Protein AF-A0A2V4E1Y0-F1 (afdb_monomer)

Secondary structure (DSSP, 8-state):
---------PPP--------------PPPGGGSEEE---SSTTSHHHHHHHHHHHHTT-EEEPP-TTS-TTHHHHHHHHHHHHHHHHHHHHHHHHHHTT--EEEETTTTEEEETTTEEEEEEEEEEEETTTTEEEEGGG-GGG---GGGSHHHHHHHHHHHHHT-HHHH-SEEE--GGGHHHHHHHHHHHTT-SEEEEEE-SSEEEEEEEE-HHHHHHHHHH--HHHHHHHHHHHHHHS---HHHHHHHHHHHTT-EEEEE-SSEEEEEETTEEEEEEE-TTS-EEEEE-

Foldseek 3Di:
DDDDDDDDDDDDDDDDDDDDDDDDDPQDPPLQLEDEDDDPCCPDPVNVVVVVVCVVSNRHYDDDPCPPCQQPVVLQLLCLQQVLVQVLLVVLCCVPAPPFDWDADQVVQWIDTNNPQTWRKAWQWKAFPVVQKTFGPVLPPVPPGDCVNHVLLVVLCVVCVVVVPCVSVPRMDHHDPVCQVSSQRSSCRVVVASHWDFADPPRITIIMGIHDPVSVVSSVVCLDPVVLVVSLVVSVVVDPHLSQSSNVSSLVSSVWDFPDDPLQWTWTDDVPDIWIFGADPSSHTPDIDD

Solvent-accessible surface area (backbone atoms only — not comparable to full-atom values): 16806 Å² total; per-residue (Å²): 137,84,90,82,89,85,89,81,91,78,89,84,82,90,80,92,71,87,81,84,92,77,94,72,85,77,76,72,59,78,86,53,42,56,43,82,79,84,61,99,49,66,85,35,69,68,41,46,55,50,54,49,54,40,45,76,62,64,28,44,73,55,79,79,71,71,86,86,44,75,73,58,57,63,55,36,52,42,41,16,54,16,28,47,62,25,50,55,37,48,67,72,35,48,91,73,54,63,94,49,59,71,50,75,40,78,90,82,43,38,35,32,34,75,89,72,52,67,21,46,51,29,41,38,26,41,36,35,68,87,78,36,28,36,34,37,39,69,60,44,78,87,68,79,64,58,64,82,38,24,48,64,24,45,51,42,27,54,52,12,62,75,68,72,35,62,83,45,56,49,48,63,48,81,49,56,80,81,51,48,62,53,57,23,31,33,50,14,30,73,69,66,37,47,32,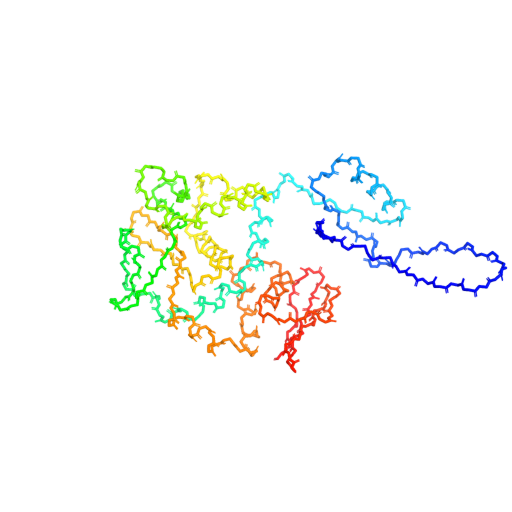53,48,78,49,71,74,83,70,32,30,39,31,24,31,30,40,39,76,67,60,45,49,51,50,60,72,59,70,46,77,69,46,53,73,58,45,53,64,52,50,61,70,76,41,93,52,60,39,54,57,22,52,51,34,29,41,46,76,71,63,31,46,77,79,43,75,78,79,43,41,38,31,32,35,50,89,96,44,54,41,38,41,29,33,44,100,82,32,41,74,76,43,78,49,104

Organism: NCBI:txid1196095

Nearest PDB structures (foldseek):
  5iv8-assembly2_D  TM=7.503E-01  e=5.645E-02  Klebsiella pneumoniae
  4n4r-assembly2_D  TM=7.018E-01  e=5.333E-02  Salmonella enterica subsp. enterica serovar Typhimurium str. LT2
  1mow-assembly2_D  TM=2.347E-01  e=1.288E+00  Desulfurococcus mucosus
  5o6i-assembly1_A  TM=2.590E-01  e=2.548E+00  Desulfurococcus mucosus

Structure (mmCIF, N/CA/C/O backbone):
data_AF-A0A2V4E1Y0-F1
#
_entry.id   AF-A0A2V4E1Y0-F1
#
loop_
_atom_site.group_PDB
_atom_site.id
_atom_site.type_symbol
_atom_site.label_atom_id
_atom_site.label_alt_id
_atom_site.label_comp_id
_atom_site.label_asym_id
_atom_site.label_entity_id
_atom_site.label_seq_id
_atom_site.pdbx_PDB_ins_code
_atom_site.Cartn_x
_atom_site.Cartn_y
_atom_site.Cartn_z
_atom_site.occupancy
_atom_site.B_iso_or_equiv
_atom_site.auth_seq_id
_atom_site.auth_comp_id
_atom_site.auth_asym_id
_atom_site.auth_atom_id
_atom_site.pdbx_PDB_model_num
ATOM 1 N N . MET A 1 1 ? -9.387 36.125 -0.064 1.00 30.84 1 MET A N 1
ATOM 2 C CA . MET A 1 1 ? -8.790 34.834 -0.483 1.00 30.84 1 MET A CA 1
ATOM 3 C C . MET A 1 1 ? -8.312 34.119 0.786 1.00 30.84 1 MET A C 1
ATOM 5 O O . MET A 1 1 ? -7.473 34.687 1.460 1.00 30.84 1 MET A O 1
ATOM 9 N N . LYS A 1 2 ? -9.151 33.240 1.372 1.00 30.12 2 LYS A N 1
ATOM 10 C CA . LYS A 1 2 ? -8.975 31.764 1.551 1.00 30.12 2 LYS A CA 1
ATOM 11 C C . LYS A 1 2 ? -7.672 31.383 2.316 1.00 30.12 2 LYS A C 1
ATOM 13 O O . LYS A 1 2 ? -6.614 31.615 1.760 1.00 30.12 2 LYS A O 1
ATOM 18 N N . LYS A 1 3 ? -7.722 31.001 3.619 1.00 32.53 3 LYS A N 1
ATOM 19 C CA . LYS A 1 3 ? -7.984 29.649 4.239 1.00 32.53 3 LYS A CA 1
ATOM 20 C C . LYS A 1 3 ? -6.685 28.782 4.272 1.00 32.53 3 LYS A C 1
ATOM 22 O O . LYS A 1 3 ? -6.054 28.736 3.234 1.00 32.53 3 LYS A O 1
ATOM 27 N N . TYR A 1 4 ? -6.210 28.068 5.315 1.00 31.97 4 TYR A N 1
ATOM 28 C CA . TYR A 1 4 ? -6.776 27.503 6.562 1.00 31.97 4 TYR A CA 1
ATOM 29 C C . TYR A 1 4 ? -5.678 26.933 7.521 1.00 31.97 4 TYR A C 1
ATOM 31 O O . TYR A 1 4 ? -4.676 26.425 7.036 1.00 31.97 4 TYR A O 1
ATOM 39 N N . LEU A 1 5 ? -5.963 26.970 8.841 1.00 25.27 5 LEU A N 1
ATOM 40 C CA . LEU A 1 5 ? -5.847 25.934 9.909 1.00 25.27 5 LEU A CA 1
ATOM 41 C C . LEU A 1 5 ? -4.580 25.052 10.083 1.00 25.27 5 LEU A C 1
ATOM 43 O O . LEU A 1 5 ? -4.336 24.218 9.226 1.00 25.27 5 LEU A O 1
ATOM 47 N N . VAL A 1 6 ? -3.969 25.067 11.289 1.00 24.88 6 VAL A N 1
ATOM 48 C CA . VAL A 1 6 ? -3.767 23.885 12.178 1.00 24.88 6 VAL A CA 1
ATOM 49 C C . VAL A 1 6 ? -3.797 24.343 13.655 1.00 24.88 6 VAL A C 1
ATOM 51 O O . VAL A 1 6 ? -3.367 25.441 13.991 1.00 24.88 6 VAL A O 1
ATOM 54 N N . LEU A 1 7 ? -4.421 23.504 14.482 1.00 23.80 7 LEU A N 1
ATOM 55 C CA . LEU A 1 7 ? -5.055 23.686 15.793 1.00 23.80 7 LEU A CA 1
ATOM 56 C C . LEU A 1 7 ? -4.115 24.035 16.975 1.00 23.80 7 LEU A C 1
ATOM 58 O O . LEU A 1 7 ? -3.166 23.309 17.250 1.00 23.80 7 LEU A O 1
ATOM 62 N N . LEU A 1 8 ? -4.485 25.065 17.747 1.00 26.77 8 LEU A N 1
ATOM 63 C CA . LEU A 1 8 ? -4.147 25.250 19.167 1.00 26.77 8 LEU A CA 1
ATOM 64 C C . LEU A 1 8 ? -5.329 24.727 19.999 1.00 26.77 8 LEU A C 1
ATOM 66 O O . LEU A 1 8 ? -6.456 25.170 19.774 1.00 26.77 8 LEU A O 1
ATOM 70 N N . MET A 1 9 ? -5.100 23.852 20.980 1.00 23.84 9 MET A N 1
ATOM 71 C CA . MET A 1 9 ? -6.047 23.675 22.088 1.00 23.84 9 MET A CA 1
ATOM 72 C C . MET A 1 9 ? -5.587 24.537 23.266 1.00 23.84 9 MET A C 1
ATOM 74 O O . MET A 1 9 ? -4.661 24.174 23.984 1.00 23.84 9 MET A O 1
ATOM 78 N N . LEU A 1 10 ? -6.237 25.688 23.447 1.00 25.66 10 LEU A N 1
ATOM 79 C CA . LEU A 1 10 ? -6.211 26.478 24.679 1.00 25.66 10 LEU A CA 1
ATOM 80 C C . LEU A 1 10 ? -7.530 26.225 25.417 1.00 25.66 10 LEU A C 1
ATOM 82 O O . LEU A 1 10 ? -8.604 26.498 24.882 1.00 25.66 10 LEU A O 1
ATOM 86 N N . LEU A 1 11 ? -7.446 25.691 26.636 1.00 25.06 11 LEU A N 1
ATOM 87 C CA . LEU A 1 11 ? -8.578 25.534 27.546 1.00 25.06 11 LEU A CA 1
ATOM 88 C C . LEU A 1 11 ? -8.907 26.908 28.161 1.00 25.06 11 LEU A C 1
ATOM 90 O O . LEU A 1 11 ? -8.084 27.483 28.870 1.00 25.06 11 LEU A O 1
ATOM 94 N N . THR A 1 12 ? -10.096 27.452 27.902 1.00 26.14 12 THR A N 1
ATOM 95 C CA . THR A 1 12 ? -10.590 28.676 28.554 1.00 26.14 12 THR A CA 1
ATOM 96 C C . THR A 1 12 ? -11.444 28.318 29.769 1.00 26.14 12 THR A C 1
ATOM 98 O O . THR A 1 12 ? -12.505 27.718 29.602 1.00 26.14 12 THR A O 1
ATOM 101 N N . ILE A 1 13 ? -11.040 28.738 30.972 1.00 28.58 13 ILE A N 1
ATOM 102 C CA . ILE A 1 13 ? -11.928 28.814 32.142 1.00 28.58 13 ILE A CA 1
ATOM 103 C C . ILE A 1 13 ? -12.232 30.292 32.394 1.00 28.58 13 ILE A C 1
ATOM 105 O O . ILE A 1 13 ? -11.347 31.102 32.654 1.00 28.58 13 ILE A O 1
ATOM 109 N N . SER A 1 14 ? -13.506 30.641 32.255 1.00 29.38 14 SER A N 1
ATOM 110 C CA . SER A 1 14 ? -14.079 31.960 32.509 1.00 29.38 14 SER A CA 1
ATOM 111 C C . SER A 1 14 ? -14.169 32.254 34.007 1.00 29.38 14 SER A C 1
ATOM 113 O O . SER A 1 14 ? -14.785 31.480 34.737 1.00 29.38 14 SER A O 1
ATOM 115 N N . LEU A 1 15 ? -13.664 33.409 34.448 1.00 26.20 15 LEU A N 1
ATOM 116 C CA . LEU A 1 15 ? -13.992 33.988 35.753 1.00 26.20 15 LEU A CA 1
ATOM 117 C C . LEU A 1 15 ? -14.483 35.427 35.574 1.00 26.20 15 LEU A C 1
ATOM 119 O O . LEU A 1 15 ? -13.715 36.369 35.395 1.00 26.20 15 LEU A O 1
ATOM 123 N N . THR A 1 16 ? -15.803 35.585 35.628 1.00 34.03 16 THR A N 1
ATOM 124 C CA . THR A 1 16 ? -16.458 36.840 35.989 1.00 34.03 16 THR A CA 1
ATOM 125 C C . THR A 1 16 ? -16.438 36.966 37.507 1.00 34.03 16 THR A C 1
ATOM 127 O O . THR A 1 16 ? -17.193 36.262 38.165 1.00 34.03 16 THR A O 1
ATOM 130 N N . SER A 1 17 ? -15.614 37.855 38.055 1.00 25.53 17 SER A N 1
ATOM 131 C CA . SER A 1 17 ? -15.958 38.730 39.188 1.00 25.53 17 SER A CA 1
ATOM 132 C C . SER A 1 17 ? -14.705 39.369 39.769 1.00 25.53 17 SER A C 1
ATOM 134 O O . SER A 1 17 ? -13.660 38.742 39.900 1.00 25.53 17 SER A O 1
ATOM 136 N N . TYR A 1 18 ? -14.867 40.631 40.144 1.00 33.72 18 TYR A N 1
ATOM 137 C CA . TYR A 1 18 ? -13.994 41.421 40.997 1.00 33.72 18 TYR A CA 1
ATOM 138 C C . TYR A 1 18 ? -13.312 40.634 42.132 1.00 33.72 18 TYR A C 1
ATOM 140 O O . TYR A 1 18 ? -13.983 39.968 42.913 1.00 33.72 18 TYR A O 1
ATOM 148 N N . GLY A 1 19 ? -12.014 40.895 42.309 1.00 34.94 19 GLY A N 1
ATOM 149 C CA . GLY A 1 19 ? -11.334 40.816 43.601 1.00 34.94 19 GLY A CA 1
ATOM 150 C C . GLY A 1 19 ? -10.699 39.471 43.965 1.00 34.94 19 GLY A C 1
ATOM 151 O O . GLY A 1 19 ? -11.291 38.414 43.804 1.00 34.94 19 GLY A O 1
ATOM 152 N N . SER A 1 20 ? -9.522 39.584 44.587 1.00 32.06 20 SER A N 1
ATOM 153 C CA . SER A 1 20 ? -8.709 38.574 45.290 1.00 32.06 20 SER A CA 1
ATOM 154 C C . SER A 1 20 ? -7.739 37.698 44.473 1.00 32.06 20 SER A C 1
ATOM 156 O O . SER A 1 20 ? -8.039 37.187 43.401 1.00 32.06 20 SER A O 1
ATOM 158 N N . GLN A 1 21 ? -6.516 37.621 45.013 1.00 40.03 21 GLN A N 1
ATOM 159 C CA . GLN A 1 21 ? -5.319 36.941 44.514 1.00 40.03 21 GLN A CA 1
ATOM 160 C C . GLN A 1 21 ? -5.530 35.437 44.312 1.00 40.03 21 GLN A C 1
ATOM 162 O O . GLN A 1 21 ? -6.006 34.772 45.226 1.00 40.03 21 GLN A O 1
ATOM 167 N N . LEU A 1 22 ? -5.037 34.893 43.196 1.00 28.59 22 LEU A N 1
ATOM 168 C CA . LEU A 1 22 ? -4.749 33.464 43.039 1.00 28.59 22 LEU A CA 1
ATOM 169 C C . LEU A 1 22 ? -3.486 33.296 42.176 1.00 28.59 22 LEU A C 1
ATOM 171 O O . LEU A 1 22 ? -3.541 33.430 40.957 1.00 28.59 22 LEU A O 1
ATOM 175 N N . GLN A 1 23 ? -2.344 33.012 42.807 1.00 35.34 23 GLN A N 1
ATOM 176 C CA . GLN A 1 23 ? -1.241 32.303 42.153 1.00 35.34 23 GLN A CA 1
ATOM 177 C C . GLN A 1 23 ? -1.560 30.817 42.307 1.00 35.34 23 GLN A C 1
ATOM 179 O O . GLN A 1 23 ? -1.462 30.276 43.404 1.00 35.34 23 GLN A O 1
ATOM 184 N N . ASN A 1 24 ? -2.013 30.187 41.229 1.00 35.62 24 ASN A N 1
ATOM 185 C CA . ASN A 1 24 ? -2.129 28.739 41.149 1.00 35.62 24 ASN A CA 1
ATOM 186 C C . ASN A 1 24 ? -1.379 28.335 39.879 1.00 35.62 24 ASN A C 1
ATOM 188 O O . ASN A 1 24 ? -1.921 28.427 38.776 1.00 35.62 24 ASN A O 1
ATOM 192 N N . GLU A 1 25 ? -0.094 28.010 40.020 1.00 39.81 25 GLU A N 1
ATOM 193 C CA . GLU A 1 25 ? 0.661 27.390 38.934 1.00 39.81 25 GLU A CA 1
ATOM 194 C C . GLU A 1 25 ? 0.016 26.029 38.677 1.00 39.81 25 GLU A C 1
ATOM 196 O O . GLU A 1 25 ? -0.094 25.189 39.566 1.00 39.81 25 GLU A O 1
ATOM 201 N N . THR A 1 26 ? -0.547 25.864 37.485 1.00 50.59 26 THR A N 1
ATOM 202 C CA . THR A 1 26 ? -1.234 24.630 37.115 1.00 50.59 26 THR A CA 1
ATOM 203 C C . THR A 1 26 ? -0.152 23.597 36.822 1.00 50.59 26 THR A C 1
ATOM 205 O O . THR A 1 26 ? 0.574 23.751 35.844 1.00 50.59 26 THR A O 1
ATOM 208 N N . GLU A 1 27 ? 0.002 22.586 37.681 1.00 54.34 27 GLU A N 1
ATOM 209 C CA . GLU A 1 27 ? 0.955 21.498 37.440 1.00 54.34 27 GLU A CA 1
ATOM 210 C C . GLU A 1 27 ? 0.659 20.819 36.094 1.00 54.34 27 GLU A C 1
ATOM 212 O O . GLU A 1 27 ? -0.501 20.570 35.744 1.00 54.34 27 GLU A O 1
ATOM 217 N N . VAL A 1 28 ? 1.715 20.517 35.333 1.00 51.25 28 VAL A N 1
ATOM 218 C CA . VAL A 1 28 ? 1.604 19.746 34.092 1.00 51.25 28 VAL A CA 1
ATOM 219 C C . VAL A 1 28 ? 0.986 18.382 34.428 1.00 51.25 28 VAL A C 1
ATOM 221 O O . VAL A 1 28 ? 1.515 17.672 35.285 1.00 51.25 28 VAL A O 1
ATOM 224 N N . PRO A 1 29 ? -0.133 17.982 33.791 1.00 52.19 29 PRO A N 1
ATOM 225 C CA . PRO A 1 29 ? -0.748 16.688 34.061 1.00 52.19 29 PRO A CA 1
ATOM 226 C C . PRO A 1 29 ? 0.258 15.557 33.830 1.00 52.19 29 PRO A C 1
ATOM 228 O O . PRO A 1 29 ? 0.934 15.550 32.805 1.00 52.19 29 PRO A O 1
ATOM 231 N N . ALA A 1 30 ? 0.319 14.573 34.734 1.00 49.25 30 ALA A N 1
ATOM 232 C CA . ALA A 1 30 ? 1.354 13.528 34.744 1.00 49.25 30 ALA A CA 1
ATOM 233 C C . ALA A 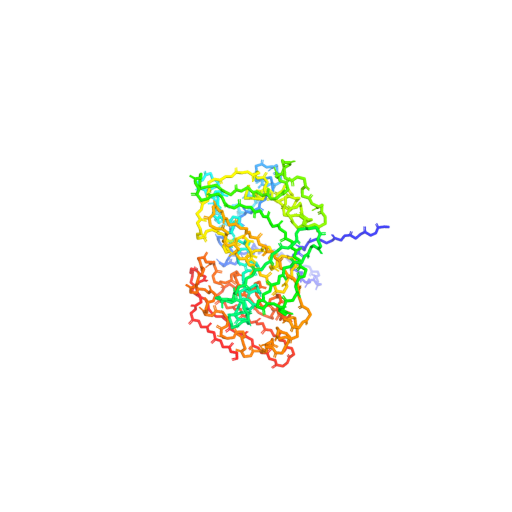1 30 ? 1.537 12.777 33.405 1.00 49.25 30 ALA A C 1
ATOM 235 O O . ALA A 1 30 ? 2.633 12.318 33.089 1.00 49.25 30 ALA A O 1
ATOM 236 N N . GLN A 1 31 ? 0.482 12.692 32.590 1.00 43.84 31 GLN A N 1
ATOM 237 C CA . GLN A 1 31 ? 0.502 12.127 31.234 1.00 43.84 31 GLN A CA 1
ATOM 238 C C . GLN A 1 31 ? 1.366 12.910 30.222 1.00 43.84 31 GLN A C 1
ATOM 240 O O . GLN A 1 31 ? 1.668 12.392 29.153 1.00 43.84 31 GLN A O 1
ATOM 245 N N . PHE A 1 32 ? 1.772 14.140 30.547 1.00 49.44 32 PHE A N 1
ATOM 246 C CA . PHE A 1 32 ? 2.611 15.011 29.722 1.00 49.44 32 PHE A CA 1
ATOM 247 C C . PHE A 1 32 ? 4.022 15.205 30.293 1.00 49.44 32 PHE A C 1
ATOM 249 O O . PHE A 1 32 ? 4.790 15.996 29.757 1.00 49.44 32 PHE A O 1
ATOM 256 N N . ASN A 1 33 ? 4.412 14.446 31.325 1.00 61.03 33 ASN A N 1
ATOM 257 C CA . ASN A 1 33 ? 5.773 14.488 31.878 1.00 61.03 33 ASN A CA 1
ATOM 258 C C . ASN A 1 33 ? 6.837 14.002 30.884 1.00 61.03 33 ASN A C 1
ATOM 260 O O . ASN A 1 33 ? 8.029 14.202 31.102 1.00 61.03 33 ASN A O 1
ATOM 264 N N . THR A 1 34 ? 6.440 13.331 29.802 1.00 50.19 34 THR A N 1
ATOM 265 C CA . THR A 1 34 ? 7.327 12.935 28.708 1.00 50.19 34 THR A CA 1
ATOM 266 C C . THR A 1 34 ? 6.636 13.198 27.379 1.00 50.19 34 THR A C 1
ATOM 268 O O . THR A 1 34 ? 5.538 12.701 27.144 1.00 50.19 34 THR A O 1
ATOM 271 N N . LEU A 1 35 ? 7.270 13.984 26.510 1.00 57.69 35 LEU A N 1
ATOM 272 C CA . LEU A 1 35 ? 6.717 14.367 25.211 1.00 57.69 35 LEU A CA 1
ATOM 273 C C . LEU A 1 35 ? 7.738 14.149 24.091 1.00 57.69 35 LEU A C 1
ATOM 275 O O . LEU A 1 35 ? 8.940 14.377 24.255 1.00 57.69 35 LEU A O 1
ATOM 279 N N . PHE A 1 36 ? 7.229 13.739 22.929 1.00 57.44 36 PHE A N 1
ATOM 280 C CA . PHE A 1 36 ? 7.984 13.709 21.682 1.00 57.44 36 PHE A CA 1
ATOM 281 C C . PHE A 1 36 ? 7.858 15.064 20.994 1.00 57.44 36 PHE A C 1
ATOM 283 O O . PHE A 1 36 ? 6.753 15.539 20.733 1.00 57.44 36 PHE A O 1
ATOM 290 N N . TYR A 1 37 ? 8.993 15.686 20.687 1.00 59.28 37 TYR A N 1
ATOM 291 C CA . TYR A 1 37 ? 9.033 16.943 19.951 1.00 59.28 37 TYR A CA 1
ATOM 292 C C . TYR A 1 37 ? 9.500 16.691 18.516 1.00 59.28 37 TYR A C 1
ATOM 294 O O . TYR A 1 37 ? 10.634 16.264 18.299 1.00 59.28 37 TYR A O 1
ATOM 302 N N . VAL A 1 38 ? 8.641 16.983 17.537 1.00 48.78 38 VAL A N 1
ATOM 303 C CA . VAL A 1 38 ? 8.936 16.833 16.105 1.00 48.78 38 VAL A CA 1
ATOM 304 C C . VAL A 1 38 ? 8.797 18.191 15.426 1.00 48.78 38 VAL A C 1
ATOM 306 O O . VAL A 1 38 ? 7.802 18.887 15.607 1.00 48.78 38 VAL A O 1
ATOM 309 N N . SER A 1 39 ? 9.801 18.572 14.640 1.00 54.97 39 SER A N 1
ATOM 310 C CA . SER A 1 39 ? 9.812 19.817 13.872 1.00 54.97 39 SER A CA 1
ATOM 311 C C . SER A 1 39 ? 10.556 19.610 12.558 1.00 54.97 39 SER A C 1
ATOM 313 O O . SER A 1 39 ? 11.525 18.855 12.518 1.00 54.97 39 SER A O 1
ATOM 315 N N . SER A 1 40 ? 10.124 20.300 11.499 1.00 46.25 40 SER A N 1
ATOM 316 C CA . SER A 1 40 ? 10.836 20.351 10.215 1.00 46.25 40 SER A CA 1
ATOM 317 C C . SER A 1 40 ? 12.175 21.092 10.313 1.00 46.25 40 SER A C 1
ATOM 319 O O . SER A 1 40 ? 13.054 20.874 9.488 1.00 46.25 40 SER A O 1
ATOM 321 N N . GLU A 1 41 ? 12.344 21.939 11.335 1.00 54.28 41 GLU A N 1
ATOM 322 C CA . GLU A 1 41 ? 13.599 22.615 11.680 1.00 54.28 41 GLU A CA 1
ATOM 323 C C . GLU A 1 41 ? 13.916 22.377 13.167 1.00 54.28 41 GLU A C 1
ATOM 325 O O . GLU A 1 41 ? 13.684 23.256 14.006 1.00 54.28 41 GLU A O 1
ATOM 330 N N . PRO A 1 42 ? 14.410 21.189 13.551 1.00 55.75 42 PRO A N 1
ATOM 331 C CA . PRO A 1 42 ? 14.581 20.809 14.957 1.00 55.75 42 PRO A CA 1
ATOM 332 C C . PRO A 1 42 ? 15.567 21.704 15.725 1.00 55.75 42 PRO A C 1
ATOM 334 O O . PRO A 1 42 ? 15.427 21.838 16.944 1.00 55.75 42 PRO A O 1
ATOM 337 N N . ASP A 1 43 ? 16.487 22.363 15.017 1.00 64.56 43 ASP A N 1
ATOM 338 C CA . ASP A 1 43 ? 17.480 23.298 15.566 1.00 64.56 43 ASP A CA 1
ATOM 339 C C . ASP A 1 43 ? 17.161 24.773 15.261 1.00 64.56 43 ASP A C 1
ATOM 341 O O . ASP A 1 43 ? 17.924 25.680 15.621 1.00 64.56 43 ASP A O 1
ATOM 345 N N . GLY A 1 44 ? 16.019 25.037 14.616 1.00 61.88 44 GLY A N 1
ATOM 346 C CA . GLY A 1 44 ? 15.509 26.382 14.370 1.00 61.88 44 GLY A CA 1
ATOM 347 C C . GLY A 1 44 ? 15.229 27.130 15.677 1.00 61.88 44 GLY A C 1
ATOM 348 O O . GLY A 1 44 ? 15.010 26.523 16.727 1.00 61.88 44 GLY A O 1
ATOM 349 N N . ARG A 1 45 ? 15.231 28.468 15.624 1.00 64.12 45 ARG A N 1
ATOM 350 C CA . ARG A 1 45 ? 15.017 29.323 16.809 1.00 64.12 45 ARG A CA 1
ATOM 351 C C . ARG A 1 45 ? 13.709 28.980 17.527 1.00 64.12 45 ARG A C 1
ATOM 353 O O . ARG A 1 45 ? 13.729 28.729 18.721 1.00 64.12 45 ARG A O 1
ATOM 360 N N . LEU A 1 46 ? 12.617 28.852 16.774 1.00 59.25 46 LEU A N 1
ATOM 361 C CA . LEU A 1 46 ? 11.312 28.480 17.319 1.00 59.25 46 LEU A CA 1
ATOM 362 C C . LEU A 1 46 ? 11.341 27.104 18.003 1.00 59.25 46 LEU A C 1
ATOM 364 O O . LEU A 1 46 ? 10.767 26.934 19.072 1.00 59.25 46 LEU A O 1
ATOM 368 N N . SER A 1 47 ? 12.047 26.132 17.420 1.00 65.19 47 SER A N 1
ATOM 369 C CA . SER A 1 47 ? 12.181 24.807 18.026 1.00 65.19 47 SER A CA 1
ATOM 370 C C . SER A 1 47 ? 12.993 24.813 19.309 1.00 65.19 47 SER A C 1
ATOM 372 O O . SER A 1 47 ? 12.679 24.055 20.221 1.00 65.19 47 SER A O 1
ATOM 374 N N . ARG A 1 48 ? 14.019 25.661 19.399 1.00 70.69 48 ARG A N 1
ATOM 375 C CA . ARG A 1 48 ? 14.774 25.859 20.638 1.00 70.69 48 ARG A CA 1
ATOM 376 C C . ARG A 1 48 ? 13.904 26.491 21.716 1.00 70.69 48 ARG A C 1
ATOM 378 O O . ARG A 1 48 ? 13.803 25.907 22.789 1.00 70.69 48 ARG A O 1
ATOM 385 N N . ASP A 1 49 ? 13.207 27.574 21.383 1.00 73.25 49 ASP A N 1
ATOM 386 C CA . ASP A 1 49 ? 12.340 28.298 22.318 1.00 73.25 49 ASP A CA 1
ATOM 387 C C . ASP A 1 49 ? 11.220 27.382 22.866 1.00 73.25 49 ASP A C 1
ATOM 389 O O . ASP A 1 49 ? 10.926 27.384 24.060 1.00 73.25 49 ASP A O 1
ATOM 393 N N . ILE A 1 50 ? 10.633 26.523 22.018 1.00 70.62 50 ILE A N 1
ATOM 394 C CA . ILE A 1 50 ? 9.617 25.548 22.449 1.00 70.62 50 ILE A CA 1
ATOM 395 C C . ILE A 1 50 ? 10.231 24.444 23.322 1.00 70.62 50 ILE A C 1
ATOM 397 O O . ILE A 1 50 ? 9.659 24.103 24.355 1.00 70.62 50 ILE A O 1
ATOM 401 N N . LYS A 1 51 ? 11.386 23.878 22.941 1.00 74.38 51 LYS A N 1
ATOM 402 C CA . LYS A 1 51 ? 12.063 22.840 23.741 1.00 74.38 51 LYS A CA 1
ATOM 403 C C . LYS A 1 51 ? 12.448 23.361 25.130 1.00 74.38 51 LYS A C 1
ATOM 405 O O . LYS A 1 51 ? 12.327 22.625 26.104 1.00 74.38 51 LYS A O 1
ATOM 410 N N . GLU A 1 52 ? 12.915 24.602 25.209 1.00 76.88 52 GLU A N 1
ATOM 411 C CA . GLU A 1 52 ? 13.282 25.275 26.457 1.00 76.88 52 GLU A CA 1
ATOM 412 C C . GLU A 1 52 ? 12.047 25.494 27.335 1.00 76.88 52 GLU A C 1
ATOM 414 O O . GLU A 1 52 ? 12.006 24.993 28.455 1.00 76.88 52 GLU A O 1
ATOM 419 N N . SER A 1 53 ? 10.972 26.054 26.771 1.00 78.88 53 SER A N 1
ATOM 420 C CA . SER A 1 53 ? 9.706 26.236 27.490 1.00 78.88 53 SER A CA 1
ATOM 421 C C . SER A 1 53 ? 9.119 24.925 28.034 1.00 78.88 53 SER A C 1
ATOM 423 O O . SER A 1 53 ? 8.573 24.902 29.133 1.00 78.88 53 SER A O 1
ATOM 425 N N . GLN A 1 54 ? 9.229 23.812 27.304 1.00 74.62 54 GLN A N 1
ATOM 426 C CA . GLN A 1 54 ? 8.748 22.511 27.785 1.00 74.62 54 GLN A CA 1
ATOM 427 C C . GLN A 1 54 ? 9.614 21.964 28.931 1.00 74.62 54 GLN A C 1
ATOM 429 O O . GLN A 1 54 ? 9.082 21.457 29.917 1.00 74.62 54 GLN A O 1
ATOM 434 N N . ARG A 1 55 ? 10.943 22.115 28.845 1.00 76.06 55 ARG A N 1
ATOM 435 C CA . ARG A 1 55 ? 11.865 21.711 29.921 1.00 76.06 55 ARG A CA 1
ATOM 436 C C . ARG A 1 55 ? 11.650 22.522 31.194 1.00 76.06 55 ARG A C 1
ATOM 438 O O . ARG A 1 55 ? 11.650 21.936 32.273 1.00 76.06 55 ARG A O 1
ATOM 445 N N . ASP A 1 56 ? 11.415 23.825 31.062 1.00 80.00 56 ASP A N 1
ATOM 446 C CA . ASP A 1 56 ? 11.115 24.716 32.189 1.00 80.00 56 ASP A CA 1
ATOM 447 C C . ASP A 1 56 ? 9.817 24.315 32.904 1.00 80.00 56 ASP A C 1
ATOM 449 O O . ASP A 1 56 ? 9.698 24.470 34.115 1.00 80.00 56 ASP A O 1
ATOM 453 N N . ASN A 1 57 ? 8.876 23.711 32.171 1.00 75.75 57 ASN A N 1
ATOM 454 C CA . ASN A 1 57 ? 7.640 23.144 32.711 1.00 75.75 57 ASN A CA 1
ATOM 455 C C . ASN A 1 57 ? 7.789 21.686 33.204 1.00 75.75 57 ASN A C 1
ATOM 457 O O . ASN A 1 57 ? 6.792 21.008 33.436 1.00 75.75 57 ASN A O 1
ATOM 461 N N . GLY A 1 58 ? 9.015 21.173 33.357 1.00 69.56 58 GLY A N 1
ATOM 462 C CA . GLY A 1 58 ? 9.273 19.832 33.899 1.00 69.56 58 GLY A CA 1
ATOM 463 C C . GLY A 1 58 ? 9.001 18.675 32.930 1.00 69.56 58 GLY A C 1
ATOM 464 O O . GLY A 1 58 ? 8.996 17.516 33.347 1.00 69.56 58 GLY A O 1
ATOM 465 N N . VAL A 1 59 ? 8.802 18.956 31.639 1.00 66.94 59 VAL A N 1
ATOM 466 C CA . VAL A 1 59 ? 8.587 17.932 30.610 1.00 66.94 59 VAL A CA 1
ATOM 467 C C . VAL A 1 59 ? 9.920 17.329 30.166 1.00 66.94 59 VAL A C 1
ATOM 469 O O . VAL A 1 59 ? 10.829 18.022 29.700 1.00 66.94 59 VAL A O 1
ATOM 472 N N . ILE A 1 60 ? 10.018 16.001 30.222 1.00 70.00 60 ILE A N 1
ATOM 473 C CA . ILE A 1 60 ? 11.132 15.240 29.658 1.00 70.00 60 ILE A CA 1
ATOM 474 C C . ILE A 1 60 ? 10.940 15.138 28.143 1.00 70.00 60 ILE A C 1
ATOM 476 O O . ILE A 1 60 ? 10.057 14.440 27.644 1.00 70.00 60 ILE A O 1
ATOM 480 N N . LEU A 1 61 ? 11.798 15.822 27.391 1.00 62.75 61 LEU A N 1
ATOM 481 C CA . LEU A 1 61 ? 11.843 15.699 25.937 1.00 62.75 61 LEU A CA 1
ATOM 482 C C . LEU A 1 61 ? 12.745 14.529 25.551 1.00 62.75 61 LEU A C 1
ATOM 484 O O . LEU A 1 61 ? 13.947 14.553 25.826 1.00 62.75 61 LEU A O 1
ATOM 488 N N . THR A 1 62 ? 12.177 13.519 24.895 1.00 50.00 62 THR A N 1
ATOM 489 C CA . THR A 1 62 ? 12.956 12.409 24.333 1.00 50.00 62 THR A CA 1
ATOM 490 C C . THR A 1 62 ? 13.296 12.708 22.874 1.00 50.00 62 THR A C 1
ATOM 492 O O . THR A 1 62 ? 12.434 13.078 22.077 1.00 50.00 62 THR A O 1
ATOM 495 N N . ASN A 1 63 ? 14.579 12.590 22.524 1.00 43.59 63 ASN A N 1
ATOM 496 C CA . ASN A 1 63 ? 15.024 12.682 21.138 1.00 43.59 63 ASN A CA 1
ATOM 497 C C . ASN A 1 63 ? 14.869 11.305 20.489 1.00 43.59 63 ASN A C 1
ATOM 499 O O . ASN A 1 63 ? 15.392 10.316 21.005 1.00 43.59 63 ASN A O 1
ATOM 503 N N . LEU A 1 64 ? 14.237 11.241 19.321 1.00 38.31 64 LEU A N 1
ATOM 504 C CA . LEU A 1 64 ? 14.533 10.157 18.392 1.00 38.31 64 LEU A CA 1
ATOM 505 C C . LEU A 1 64 ? 15.960 10.409 17.893 1.00 38.31 64 LEU A C 1
ATOM 507 O O . LEU A 1 64 ? 16.222 11.452 17.299 1.00 38.31 64 LEU A O 1
ATOM 511 N N . ASN A 1 65 ? 16.897 9.501 18.172 1.00 33.59 65 ASN A N 1
ATOM 512 C CA . ASN A 1 65 ? 18.232 9.542 17.573 1.00 33.59 65 ASN A CA 1
ATOM 513 C C . ASN A 1 65 ? 18.085 9.390 16.051 1.00 33.59 65 ASN A C 1
ATOM 515 O O . ASN A 1 65 ? 18.006 8.284 15.523 1.00 33.59 65 ASN A O 1
ATOM 519 N N . THR A 1 66 ? 18.024 10.509 15.337 1.00 38.53 66 THR A N 1
ATOM 520 C CA . THR A 1 66 ? 17.707 10.577 13.905 1.00 38.53 66 THR A CA 1
ATOM 521 C C . THR A 1 66 ? 18.862 10.205 12.979 1.00 38.53 66 THR A C 1
ATOM 523 O O . THR A 1 66 ? 18.678 10.261 11.770 1.00 38.53 66 THR A O 1
ATOM 526 N N . GLU A 1 67 ? 20.026 9.795 13.486 1.00 33.00 67 GLU A N 1
ATOM 527 C CA . GLU A 1 67 ? 21.199 9.499 12.642 1.00 33.00 67 GLU A CA 1
ATOM 528 C C . GLU A 1 67 ? 21.452 7.999 12.415 1.00 33.00 67 GLU A C 1
ATOM 530 O O . GLU A 1 67 ? 22.184 7.634 11.503 1.00 33.00 67 GLU A O 1
ATOM 535 N N . GLN A 1 68 ? 20.774 7.110 13.153 1.00 30.95 68 GLN A N 1
ATOM 536 C CA . GLN A 1 68 ? 20.890 5.649 12.982 1.00 30.95 68 GLN A CA 1
ATOM 537 C C . GLN A 1 68 ? 19.584 4.987 12.481 1.00 30.95 68 GLN A C 1
ATOM 539 O O . GLN A 1 68 ? 19.532 3.777 12.288 1.00 30.95 68 GLN A O 1
ATOM 544 N N . TYR A 1 69 ? 18.530 5.783 12.245 1.00 36.84 69 TYR A N 1
ATOM 545 C CA . TYR A 1 69 ? 17.136 5.324 12.083 1.00 36.84 69 TYR A CA 1
ATOM 546 C C . TYR A 1 69 ? 16.425 5.804 10.797 1.00 36.84 69 TYR A C 1
ATOM 548 O O . TYR A 1 69 ? 15.236 5.543 10.610 1.00 36.84 69 TYR A O 1
ATOM 556 N N . GLN A 1 70 ? 17.126 6.484 9.883 1.00 34.91 70 GLN A N 1
ATOM 557 C CA . GLN A 1 70 ? 16.522 7.188 8.732 1.00 34.91 70 GLN A CA 1
ATOM 558 C C . GLN A 1 70 ? 15.860 6.278 7.679 1.00 34.91 70 GLN A C 1
ATOM 560 O O . GLN A 1 70 ? 15.012 6.747 6.929 1.00 34.91 70 GLN A O 1
ATOM 565 N N . GLY A 1 71 ? 16.197 4.985 7.621 1.00 37.41 71 GLY A N 1
ATOM 566 C CA . GLY A 1 71 ? 15.635 4.066 6.620 1.00 37.41 71 GLY A CA 1
ATOM 567 C C . GLY A 1 71 ? 14.333 3.370 7.035 1.00 37.41 71 GLY A C 1
ATOM 568 O O . GLY A 1 71 ? 13.474 3.133 6.191 1.00 37.41 71 GLY A O 1
ATOM 569 N N . LYS A 1 72 ? 14.166 3.053 8.329 1.00 43.62 72 LYS A N 1
ATOM 570 C CA . LYS A 1 72 ? 13.079 2.176 8.806 1.00 43.62 72 LYS A CA 1
ATOM 571 C C . LYS A 1 72 ? 11.805 2.950 9.168 1.00 43.62 72 LYS A C 1
ATOM 573 O O . LYS A 1 72 ? 10.711 2.501 8.852 1.00 43.62 72 LYS A O 1
ATOM 578 N N . HIS A 1 73 ? 11.936 4.143 9.752 1.00 61.91 73 HIS A N 1
ATOM 579 C CA . HIS A 1 73 ? 10.790 4.917 10.249 1.00 61.91 73 HIS A CA 1
ATOM 580 C C . HIS A 1 73 ? 9.897 5.526 9.143 1.00 61.91 73 HIS A C 1
ATOM 582 O O . HIS A 1 73 ? 8.677 5.506 9.308 1.00 61.91 73 HIS A O 1
ATOM 588 N N . PRO A 1 74 ? 10.423 6.045 8.011 1.00 75.62 74 PRO A N 1
ATOM 589 C CA . PRO A 1 74 ? 9.562 6.551 6.938 1.00 75.62 74 PRO A CA 1
ATOM 590 C C . PRO A 1 74 ? 8.819 5.427 6.212 1.00 75.62 74 PRO A C 1
ATOM 592 O O . PRO A 1 74 ? 7.639 5.566 5.913 1.00 75.62 74 PRO A O 1
ATOM 595 N N . LEU A 1 75 ? 9.492 4.298 5.963 1.00 83.31 75 LEU A N 1
ATOM 596 C CA . LEU A 1 75 ? 8.883 3.139 5.313 1.00 83.31 75 LEU A CA 1
ATOM 597 C C . LEU A 1 75 ? 7.802 2.506 6.196 1.00 83.31 75 LEU A C 1
ATOM 599 O O . LEU A 1 75 ? 6.684 2.293 5.738 1.00 83.31 75 LEU A O 1
ATOM 603 N N . GLN A 1 76 ? 8.110 2.261 7.469 1.00 87.50 76 GLN A N 1
ATOM 604 C CA . GLN A 1 76 ? 7.155 1.697 8.418 1.00 87.50 76 GLN A CA 1
ATOM 605 C C . GLN A 1 76 ? 5.908 2.581 8.561 1.00 87.50 76 GLN A C 1
ATOM 607 O O . GLN A 1 76 ? 4.796 2.068 8.482 1.00 87.50 76 GLN A O 1
ATOM 612 N N . ALA A 1 77 ? 6.075 3.906 8.646 1.00 88.62 77 ALA A N 1
ATOM 613 C CA . ALA A 1 77 ? 4.952 4.843 8.698 1.00 88.62 77 ALA A CA 1
ATOM 614 C C . ALA A 1 77 ? 4.059 4.781 7.443 1.00 88.62 77 ALA A C 1
ATOM 616 O O . ALA A 1 77 ? 2.841 4.916 7.541 1.00 88.62 77 ALA A O 1
ATOM 617 N N . LEU A 1 78 ? 4.634 4.538 6.259 1.00 92.62 78 LEU A N 1
ATOM 618 C CA . LEU A 1 78 ? 3.856 4.347 5.031 1.00 92.62 78 LEU A CA 1
ATOM 619 C C . LEU A 1 78 ? 3.058 3.040 5.055 1.00 92.62 78 LEU A C 1
ATOM 621 O O . LEU A 1 78 ? 1.902 3.026 4.635 1.00 92.62 78 LEU A O 1
ATOM 625 N N . ILE A 1 79 ? 3.643 1.955 5.571 1.00 93.31 79 ILE A N 1
ATOM 626 C CA . ILE A 1 79 ? 2.932 0.681 5.751 1.00 93.31 79 ILE A CA 1
ATOM 627 C C . ILE A 1 79 ? 1.816 0.848 6.787 1.00 93.31 79 ILE A C 1
ATOM 629 O O . ILE A 1 79 ? 0.699 0.398 6.562 1.00 93.31 79 ILE A O 1
ATOM 633 N N . GLU A 1 80 ? 2.064 1.546 7.892 1.00 94.62 80 GLU A N 1
ATOM 634 C CA . GLU A 1 80 ? 1.032 1.862 8.884 1.00 94.62 80 GLU A CA 1
ATOM 635 C C . GLU A 1 80 ? -0.104 2.687 8.275 1.00 94.62 80 GLU A C 1
ATOM 637 O O . GLU A 1 80 ? -1.269 2.455 8.586 1.00 94.62 80 GLU A O 1
ATOM 642 N N . GLN A 1 81 ? 0.214 3.642 7.402 1.00 95.19 81 GLN A N 1
ATOM 643 C CA . GLN A 1 81 ? -0.780 4.525 6.803 1.00 95.19 81 GLN A CA 1
ATOM 644 C C . GLN A 1 81 ? -1.637 3.835 5.735 1.00 95.19 81 GLN A C 1
ATOM 646 O O . GLN A 1 81 ? -2.850 4.042 5.696 1.00 95.19 81 GLN A O 1
ATOM 651 N N . TYR A 1 82 ? -1.019 3.038 4.863 1.00 96.62 82 TYR A N 1
ATOM 652 C CA . TYR A 1 82 ? -1.666 2.512 3.655 1.00 96.62 82 TYR A CA 1
ATOM 653 C C . TYR A 1 82 ? -1.860 0.993 3.674 1.00 96.62 82 TYR A C 1
ATOM 655 O O . TYR A 1 82 ? -2.742 0.469 2.992 1.00 96.62 82 TYR A O 1
ATOM 663 N N . GLY A 1 83 ? -1.077 0.281 4.484 1.00 94.19 83 GLY A N 1
ATOM 664 C CA . GLY A 1 83 ? -1.017 -1.176 4.502 1.00 94.19 83 GLY A CA 1
ATOM 665 C C . GLY A 1 83 ? -2.346 -1.824 4.848 1.00 94.19 83 GLY A C 1
ATOM 666 O O . GLY A 1 83 ? -2.722 -2.778 4.185 1.00 94.19 83 GLY A O 1
ATOM 667 N N . GLY A 1 84 ? -3.112 -1.281 5.799 1.00 96.00 84 GLY A N 1
ATOM 668 C CA . GLY A 1 84 ? -4.413 -1.851 6.169 1.00 96.00 84 GLY A CA 1
ATOM 669 C C . GLY A 1 84 ? -5.416 -1.897 5.015 1.00 96.00 84 GLY A C 1
ATOM 670 O O . GLY A 1 84 ? -6.014 -2.941 4.759 1.00 96.00 84 GLY A O 1
ATOM 671 N N . SER A 1 85 ? -5.583 -0.788 4.285 1.00 94.31 85 SER A N 1
ATOM 672 C CA . SER A 1 85 ? -6.515 -0.735 3.153 1.00 94.31 85 SER A CA 1
ATOM 673 C C . SER A 1 85 ? -6.029 -1.553 1.959 1.00 94.31 85 SER A C 1
ATOM 675 O O . SER A 1 85 ? -6.840 -2.203 1.308 1.00 94.31 85 SER A O 1
ATOM 677 N N . SER A 1 86 ? -4.724 -1.551 1.681 1.00 96.44 86 SER A N 1
ATOM 678 C CA . SER A 1 86 ? -4.150 -2.333 0.581 1.00 96.44 86 SER A CA 1
ATOM 679 C C . SER A 1 86 ? -4.172 -3.831 0.862 1.00 96.44 86 SER A C 1
ATOM 681 O O . SER A 1 86 ? -4.524 -4.618 -0.010 1.00 96.44 86 SER A O 1
ATOM 683 N N . PHE A 1 87 ? -3.840 -4.231 2.090 1.00 96.00 87 PHE A N 1
ATOM 684 C CA . PHE A 1 87 ? -3.849 -5.625 2.517 1.00 96.00 87 PHE A CA 1
ATOM 685 C C . PHE A 1 87 ? -5.261 -6.208 2.443 1.00 96.00 87 PHE A C 1
ATOM 687 O O . PHE A 1 87 ? -5.446 -7.284 1.885 1.00 96.00 87 PHE A O 1
ATOM 694 N N . GLU A 1 88 ? -6.274 -5.467 2.910 1.00 96.25 88 GLU A N 1
ATOM 695 C CA . GLU A 1 88 ? -7.672 -5.891 2.782 1.00 96.25 88 GLU A CA 1
ATOM 696 C C . GLU A 1 88 ? -8.072 -6.159 1.324 1.00 96.25 88 GLU A C 1
ATOM 698 O O . GLU A 1 88 ? -8.788 -7.131 1.077 1.00 96.25 88 GLU A O 1
ATOM 703 N N . LYS A 1 89 ? -7.614 -5.323 0.379 1.00 96.25 89 LYS A N 1
ATOM 704 C CA . LYS A 1 89 ? -7.857 -5.524 -1.056 1.00 96.25 89 LYS A CA 1
ATOM 705 C C . LYS A 1 89 ? -7.101 -6.738 -1.594 1.00 96.25 89 LYS A C 1
ATOM 707 O O . LYS A 1 89 ? -7.711 -7.551 -2.277 1.00 96.25 89 LYS A O 1
ATOM 712 N N . GLN A 1 90 ? -5.829 -6.931 -1.233 1.00 94.31 90 GLN A N 1
ATOM 713 C CA . GLN A 1 90 ? -5.077 -8.125 -1.652 1.00 94.31 90 GLN A CA 1
ATOM 714 C C . GLN A 1 90 ? -5.715 -9.430 -1.166 1.00 94.31 90 GLN A C 1
ATOM 716 O O . GLN A 1 90 ? -5.692 -10.411 -1.900 1.00 94.31 90 GLN A O 1
ATOM 721 N N . MET A 1 91 ? -6.344 -9.445 0.014 1.00 92.62 91 MET A N 1
ATOM 722 C CA . MET A 1 91 ? -7.091 -10.619 0.484 1.00 92.62 91 MET A CA 1
ATOM 723 C C . MET A 1 91 ? -8.273 -10.986 -0.428 1.00 92.62 91 MET A C 1
ATOM 725 O O . MET A 1 91 ? -8.634 -12.151 -0.516 1.00 92.62 91 MET A O 1
ATOM 729 N N . ASP A 1 92 ? -8.902 -10.015 -1.100 1.00 94.69 92 ASP A N 1
ATOM 730 C CA . ASP A 1 92 ? -9.976 -10.302 -2.066 1.00 94.69 92 ASP A CA 1
ATOM 731 C C . ASP A 1 92 ? -9.448 -10.821 -3.408 1.00 94.69 92 ASP A C 1
ATOM 733 O O . ASP A 1 92 ? -10.219 -11.339 -4.213 1.00 94.69 92 ASP A O 1
ATOM 737 N N . LEU A 1 93 ? -8.151 -10.647 -3.660 1.00 92.50 93 LEU A N 1
ATOM 738 C CA . LEU A 1 93 ? -7.513 -10.950 -4.934 1.00 92.50 93 LEU A CA 1
ATOM 739 C C . LEU A 1 93 ? -6.877 -12.340 -4.972 1.00 92.50 93 LEU A C 1
ATOM 741 O O . LEU A 1 93 ? -6.509 -12.783 -6.056 1.00 92.50 93 LEU A O 1
ATOM 745 N N . GLU A 1 94 ? -6.765 -13.028 -3.832 1.00 83.19 94 GLU A N 1
ATOM 746 C CA . GLU A 1 94 ? -6.066 -14.314 -3.712 1.00 83.19 94 GLU A CA 1
ATOM 747 C C . GLU A 1 94 ? -6.520 -15.315 -4.788 1.00 83.19 94 GLU A C 1
ATOM 749 O O . GLU A 1 94 ? -5.724 -15.704 -5.638 1.00 83.19 94 GLU A O 1
ATOM 754 N N . ASP A 1 95 ? -7.818 -15.611 -4.866 1.00 83.12 95 ASP A N 1
ATOM 755 C CA . ASP A 1 95 ? -8.365 -16.543 -5.866 1.00 83.12 95 ASP A CA 1
ATOM 756 C C . ASP A 1 95 ? -8.448 -15.957 -7.293 1.00 83.12 95 ASP A C 1
ATOM 758 O O . ASP A 1 95 ? -8.679 -16.683 -8.265 1.00 83.12 95 ASP A O 1
ATOM 762 N N . LEU A 1 96 ? -8.295 -14.636 -7.440 1.00 88.25 96 LEU A N 1
ATOM 763 C CA . LEU A 1 96 ? -8.504 -13.923 -8.703 1.00 88.25 96 LEU A CA 1
ATOM 764 C C . LEU A 1 96 ? -7.235 -13.742 -9.523 1.00 88.25 96 LEU A C 1
ATOM 766 O O . LEU A 1 96 ? -7.341 -13.658 -10.743 1.00 88.25 96 LEU A O 1
ATOM 770 N N . ILE A 1 97 ? -6.064 -13.660 -8.884 1.00 86.25 97 ILE A N 1
ATOM 771 C CA . ILE A 1 97 ? -4.800 -13.371 -9.584 1.00 86.25 97 ILE A CA 1
ATOM 772 C C . ILE A 1 97 ? -3.646 -14.301 -9.190 1.00 86.25 97 ILE A C 1
ATOM 774 O O . ILE A 1 97 ? -2.667 -14.402 -9.932 1.00 86.25 97 ILE A O 1
ATOM 778 N N . VAL A 1 98 ? -3.707 -14.984 -8.040 1.00 80.25 98 VAL A N 1
ATOM 779 C CA . VAL A 1 98 ? -2.589 -15.828 -7.590 1.00 80.25 98 VAL A CA 1
ATOM 780 C C . VAL A 1 98 ? -2.531 -17.108 -8.418 1.00 80.25 98 VAL A C 1
ATOM 782 O O . VAL A 1 98 ? -3.519 -17.815 -8.585 1.00 80.25 98 VAL A O 1
ATOM 785 N N . GLY A 1 99 ? -1.345 -17.411 -8.952 1.00 80.50 99 GLY A N 1
ATOM 786 C CA . GLY A 1 99 ? -1.100 -18.614 -9.753 1.00 80.50 99 GLY A CA 1
ATOM 787 C C . GLY A 1 99 ? -1.690 -18.585 -11.166 1.00 80.50 99 GLY A C 1
ATOM 788 O O . GLY A 1 99 ? -1.467 -19.529 -11.922 1.00 80.50 99 GLY A O 1
ATOM 789 N N . LYS A 1 100 ? -2.398 -17.515 -11.540 1.00 87.19 100 LYS A N 1
ATOM 790 C CA . LYS A 1 100 ? -2.935 -17.334 -12.890 1.00 87.19 100 LYS A CA 1
ATOM 791 C C . LYS A 1 100 ? -1.859 -16.813 -13.846 1.00 87.19 100 LYS A C 1
ATOM 793 O O . LYS A 1 100 ? -0.989 -16.040 -13.424 1.00 87.19 100 LYS A O 1
ATOM 798 N N . PRO A 1 101 ? -1.890 -17.229 -15.124 1.00 91.62 101 PRO A N 1
ATOM 799 C CA . PRO A 1 101 ? -1.047 -16.628 -16.143 1.00 91.62 101 PRO A CA 1
ATOM 800 C C . PRO A 1 101 ? -1.393 -15.144 -16.267 1.00 91.62 101 PRO A C 1
ATOM 802 O O . PRO A 1 101 ? -2.549 -14.746 -16.109 1.00 91.62 101 PRO A O 1
ATOM 805 N N . TRP A 1 102 ? -0.377 -14.334 -16.542 1.00 94.00 102 TRP A N 1
ATOM 806 C CA . TRP A 1 102 ? -0.526 -12.901 -16.735 1.00 94.00 102 TRP A CA 1
ATOM 807 C C . TRP A 1 102 ? 0.203 -12.457 -18.000 1.00 94.00 102 TRP A C 1
ATOM 809 O O . TRP A 1 102 ? 1.216 -13.045 -18.389 1.00 94.00 102 TRP A O 1
ATOM 819 N N . GLN A 1 103 ? -0.315 -11.411 -18.632 1.00 94.50 103 GLN A N 1
ATOM 820 C CA . GLN A 1 103 ? 0.284 -10.754 -19.789 1.00 94.50 103 GLN A CA 1
ATOM 821 C C . GLN A 1 103 ? 0.224 -9.246 -19.596 1.00 94.50 103 GLN A C 1
ATOM 823 O O . GLN A 1 103 ? -0.697 -8.738 -18.959 1.00 94.50 103 GLN A O 1
ATOM 828 N N . ILE A 1 104 ? 1.215 -8.539 -20.128 1.00 93.00 104 ILE A N 1
ATOM 829 C CA . ILE A 1 104 ? 1.246 -7.083 -20.101 1.00 93.00 104 ILE A CA 1
ATOM 830 C C . ILE A 1 104 ? 1.553 -6.559 -21.494 1.00 93.00 104 ILE A C 1
ATOM 832 O O . ILE A 1 104 ? 2.508 -7.009 -22.131 1.00 93.00 104 ILE A O 1
ATOM 836 N N . ASP A 1 105 ? 0.749 -5.606 -21.936 1.00 90.56 105 ASP A N 1
ATOM 837 C CA . ASP A 1 105 ? 0.989 -4.809 -23.124 1.00 90.56 105 ASP A CA 1
ATOM 838 C C . ASP A 1 105 ? 1.217 -3.364 -22.674 1.00 90.56 105 ASP A C 1
ATOM 840 O O . ASP A 1 105 ? 0.341 -2.732 -22.084 1.00 90.56 105 ASP A O 1
ATOM 844 N N . MET A 1 106 ? 2.437 -2.865 -22.872 1.00 86.06 106 MET A N 1
ATOM 845 C CA . MET A 1 106 ? 2.805 -1.506 -22.466 1.00 86.06 106 MET A CA 1
ATOM 846 C C . MET A 1 106 ? 2.246 -0.454 -23.425 1.00 86.06 106 MET A C 1
ATOM 848 O O . MET A 1 106 ? 1.993 0.665 -22.987 1.00 86.06 106 MET A O 1
ATOM 852 N N . ASP A 1 107 ? 2.056 -0.810 -24.697 1.00 85.56 107 ASP A N 1
ATOM 853 C CA . ASP A 1 107 ? 1.584 0.107 -25.733 1.00 85.56 107 ASP A CA 1
ATOM 854 C C . ASP A 1 107 ? 0.065 0.287 -25.619 1.00 85.56 107 ASP A C 1
ATOM 856 O O . ASP A 1 107 ? -0.429 1.415 -25.607 1.00 85.56 107 ASP A O 1
ATOM 860 N N . GLU A 1 108 ? -0.665 -0.818 -25.444 1.00 87.75 108 GLU A N 1
ATOM 861 C CA . GLU A 1 108 ? -2.118 -0.814 -25.205 1.00 87.75 108 GLU A CA 1
ATOM 862 C C . GLU A 1 108 ? -2.477 -0.523 -23.733 1.00 87.75 108 GLU A C 1
ATOM 864 O O . GLU A 1 108 ? -3.623 -0.211 -23.414 1.00 87.75 108 GLU A O 1
ATOM 869 N N . GLN A 1 109 ?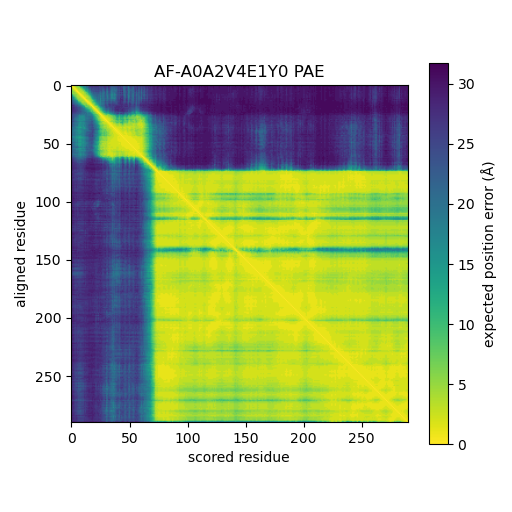 -1.488 -0.550 -22.829 1.00 88.75 109 GLN A N 1
ATOM 870 C CA . GLN A 1 109 ? -1.624 -0.259 -21.391 1.00 88.75 109 GLN A CA 1
ATOM 871 C C . GLN A 1 109 ? -2.540 -1.241 -20.651 1.00 88.75 109 GLN A C 1
ATOM 873 O O . GLN A 1 109 ? -3.253 -0.887 -19.702 1.00 88.75 109 GLN A O 1
ATOM 878 N N . GLU A 1 110 ? -2.478 -2.506 -21.059 1.00 92.56 110 GLU A N 1
ATOM 879 C CA . GLU A 1 110 ? -3.316 -3.579 -20.544 1.00 92.56 110 GLU A CA 1
ATOM 880 C C . GLU A 1 110 ? -2.499 -4.609 -19.759 1.00 92.56 110 GLU A C 1
ATOM 882 O O . GLU A 1 110 ? -1.466 -5.106 -20.204 1.00 92.56 110 GLU A O 1
ATOM 887 N N . LEU A 1 111 ? -2.988 -4.951 -18.568 1.00 94.94 111 LEU A N 1
ATOM 888 C CA . LEU A 1 111 ? -2.569 -6.104 -17.779 1.00 94.94 111 LEU A CA 1
ATOM 889 C C . LEU A 1 111 ? -3.716 -7.114 -17.795 1.00 94.94 111 LEU A C 1
ATOM 891 O O . LEU A 1 111 ? -4.825 -6.783 -17.379 1.00 94.94 111 LEU A O 1
ATOM 895 N N . VAL A 1 112 ? -3.454 -8.338 -18.238 1.00 95.31 112 VAL A N 1
ATOM 896 C CA . VAL A 1 112 ? -4.468 -9.395 -18.360 1.00 95.31 112 VAL A CA 1
ATOM 897 C C . VAL A 1 112 ? -4.113 -10.554 -17.442 1.00 95.31 112 VAL A C 1
ATOM 899 O O . VAL A 1 112 ? -2.965 -10.996 -17.448 1.00 95.31 112 VAL A O 1
ATOM 902 N N . PHE A 1 113 ? -5.087 -11.066 -16.686 1.00 93.44 113 PHE A N 1
ATOM 903 C CA . PHE A 1 113 ? -4.979 -12.337 -15.960 1.00 93.44 113 PHE A CA 1
ATOM 904 C C . PHE A 1 113 ? -5.927 -13.381 -16.566 1.00 93.44 113 PHE A C 1
ATOM 906 O O . PHE A 1 113 ? -7.076 -13.050 -16.840 1.00 93.44 113 PHE A O 1
ATOM 913 N N . ASP A 1 114 ? -5.456 -14.625 -16.734 1.00 87.50 114 ASP A N 1
ATOM 914 C CA . ASP A 1 114 ? -6.255 -15.795 -17.173 1.00 87.50 114 ASP A CA 1
ATOM 915 C C . ASP A 1 114 ? -7.098 -15.570 -18.455 1.00 87.50 114 ASP A C 1
ATOM 917 O O . ASP A 1 114 ? -8.135 -16.197 -18.652 1.00 87.50 114 ASP A O 1
ATOM 921 N N . ASP A 1 115 ? -6.616 -14.680 -19.332 1.00 82.50 115 ASP A N 1
ATOM 922 C CA . ASP A 1 115 ? -7.175 -14.252 -20.628 1.00 82.50 115 ASP A CA 1
ATOM 923 C C . ASP A 1 115 ? -8.424 -13.342 -20.606 1.00 82.50 115 ASP A C 1
ATOM 925 O O . ASP A 1 115 ? -8.786 -12.802 -21.653 1.00 82.50 115 ASP A O 1
ATOM 929 N N . ASP A 1 116 ? -9.077 -13.116 -19.462 1.00 88.19 116 ASP A N 1
ATOM 930 C CA . ASP A 1 116 ? -10.357 -12.387 -19.402 1.00 88.19 116 ASP A CA 1
ATOM 931 C C . ASP A 1 116 ? -10.386 -11.196 -18.433 1.00 88.19 116 ASP A C 1
ATOM 933 O O . ASP A 1 116 ? -11.177 -10.262 -18.614 1.00 88.19 116 ASP A O 1
ATOM 937 N N . LEU A 1 117 ? -9.498 -11.167 -17.440 1.00 94.00 117 LEU A N 1
ATOM 938 C CA . LEU A 1 117 ? -9.460 -10.096 -16.453 1.00 94.00 117 LEU A CA 1
ATOM 939 C C . LEU A 1 117 ? -8.526 -8.968 -16.901 1.00 94.00 117 LEU A C 1
ATOM 941 O O . LEU A 1 117 ? -7.382 -8.861 -16.455 1.00 94.00 117 LEU A O 1
ATOM 945 N N . LEU A 1 118 ? -9.042 -8.108 -17.781 1.00 95.44 118 LEU A N 1
ATOM 946 C CA . LEU A 1 118 ? -8.330 -6.934 -18.285 1.00 95.44 118 LEU A CA 1
ATOM 947 C C . LEU A 1 118 ? -8.307 -5.810 -17.242 1.00 95.44 118 LEU A C 1
ATOM 949 O O . LEU A 1 118 ? -9.340 -5.381 -16.717 1.00 95.44 118 LEU A O 1
ATOM 953 N N . CYS A 1 119 ? -7.116 -5.299 -16.963 1.00 96.62 119 CYS A N 1
ATOM 954 C CA . CYS A 1 119 ? -6.866 -4.248 -15.992 1.00 96.62 119 CYS A CA 1
ATOM 955 C C . CYS A 1 119 ? -6.020 -3.142 -16.625 1.00 96.62 119 CYS A C 1
ATOM 957 O O . CYS A 1 119 ? -4.993 -3.414 -17.240 1.00 96.62 119 CYS A O 1
ATOM 959 N N . SER A 1 120 ? -6.389 -1.883 -16.389 1.00 96.62 120 SER A N 1
ATOM 960 C CA . SER A 1 120 ? -5.441 -0.777 -16.583 1.00 96.62 120 SER A CA 1
ATOM 961 C C . SER A 1 120 ? -4.383 -0.843 -15.486 1.00 96.62 120 SER A C 1
ATOM 963 O O . SER A 1 120 ? -4.733 -1.171 -14.343 1.00 96.62 120 SER A O 1
ATOM 965 N N . PHE A 1 121 ? -3.140 -0.470 -15.772 1.00 97.44 121 PHE A N 1
ATOM 966 C CA . PHE A 1 121 ? -2.064 -0.545 -14.785 1.00 97.44 121 PHE A CA 1
ATOM 967 C C . PHE A 1 121 ? -1.205 0.719 -14.715 1.00 97.44 121 PHE A C 1
ATOM 969 O O . PHE A 1 121 ? -1.295 1.621 -15.545 1.00 97.44 121 PHE A O 1
ATOM 976 N N . GLN A 1 122 ? -0.386 0.782 -13.668 1.00 97.88 122 GLN A N 1
ATOM 977 C CA . GLN A 1 122 ? 0.703 1.737 -13.521 1.00 97.88 122 GLN A CA 1
ATOM 978 C C . GLN A 1 122 ? 1.964 0.988 -13.115 1.00 97.88 122 GLN A C 1
ATOM 980 O O . GLN A 1 122 ? 1.979 0.271 -12.109 1.00 97.88 122 GLN A O 1
ATOM 985 N N . LEU A 1 123 ? 3.032 1.162 -13.885 1.00 97.69 123 LEU A N 1
ATOM 986 C CA . LEU A 1 123 ? 4.329 0.585 -13.587 1.00 97.69 123 LEU A CA 1
ATOM 987 C C . LEU A 1 123 ? 5.050 1.438 -12.543 1.00 97.69 123 LEU A C 1
ATOM 989 O O . LEU A 1 123 ? 5.388 2.600 -12.767 1.00 97.69 123 LEU A O 1
ATOM 993 N N . LEU A 1 124 ? 5.334 0.832 -11.392 1.00 98.44 124 LEU A N 1
ATOM 994 C CA . LEU A 1 124 ? 6.081 1.493 -10.328 1.00 98.44 124 LEU A CA 1
ATOM 995 C C . LEU A 1 124 ? 7.581 1.437 -10.607 1.00 98.44 124 LEU A C 1
ATOM 997 O O . LEU A 1 124 ? 8.273 2.448 -10.486 1.00 98.44 124 LEU A O 1
ATOM 1001 N N . GLY A 1 125 ? 8.081 0.273 -11.014 1.00 97.81 125 GLY A N 1
ATOM 1002 C CA . GLY A 1 125 ? 9.491 0.053 -11.313 1.00 97.81 125 GLY A CA 1
ATOM 1003 C C . GLY A 1 125 ? 9.823 -1.415 -11.540 1.00 97.81 125 GLY A C 1
ATOM 1004 O O . GLY A 1 125 ? 8.939 -2.266 -11.662 1.00 97.81 125 GLY A O 1
ATOM 1005 N N . THR A 1 126 ? 11.116 -1.701 -11.623 1.00 97.25 126 THR A N 1
ATOM 1006 C CA . THR A 1 126 ? 11.640 -3.025 -11.955 1.00 97.25 126 THR A CA 1
ATOM 1007 C C . THR A 1 126 ? 12.740 -3.435 -10.989 1.00 97.25 126 THR A C 1
ATOM 1009 O O . THR A 1 126 ? 13.656 -2.672 -10.684 1.00 97.25 126 THR A O 1
ATOM 1012 N N . PHE A 1 127 ? 12.676 -4.683 -10.549 1.00 97.69 127 PHE A N 1
ATOM 1013 C CA . PHE A 1 127 ? 13.720 -5.353 -9.802 1.00 97.69 127 PHE A CA 1
ATOM 1014 C C . PHE A 1 127 ? 14.559 -6.234 -10.726 1.00 97.69 127 PHE A C 1
ATOM 1016 O O . PHE A 1 127 ? 14.031 -7.074 -11.455 1.00 97.69 127 PHE A O 1
ATOM 1023 N N . SER A 1 128 ? 15.877 -6.067 -10.669 1.00 97.25 128 SER A N 1
ATOM 1024 C CA . SER A 1 128 ? 16.835 -6.906 -11.389 1.00 97.25 128 SER A CA 1
ATOM 1025 C C . SER A 1 128 ? 17.299 -8.058 -10.504 1.00 97.25 128 SER A C 1
ATOM 1027 O O . SER A 1 128 ? 17.916 -7.834 -9.459 1.00 97.25 128 SER A O 1
ATOM 1029 N N . HIS A 1 129 ? 17.065 -9.298 -10.939 1.00 94.38 129 HIS A N 1
ATOM 1030 C CA . HIS A 1 129 ? 17.469 -10.487 -10.177 1.00 94.38 129 HIS A CA 1
ATOM 1031 C C . HIS A 1 129 ? 18.983 -10.682 -10.162 1.00 94.38 129 HIS A C 1
ATOM 1033 O O . HIS A 1 129 ? 19.518 -11.208 -9.187 1.00 94.38 129 HIS A O 1
ATOM 1039 N N . SER A 1 130 ? 19.670 -10.250 -11.222 1.00 96.12 130 SER A N 1
ATOM 1040 C CA . SER A 1 130 ? 21.119 -10.403 -11.377 1.00 96.12 130 SER A CA 1
ATOM 1041 C C . SER A 1 130 ? 21.903 -9.406 -10.530 1.00 96.12 130 SER A C 1
ATOM 1043 O O . SER A 1 130 ? 22.908 -9.769 -9.926 1.00 96.12 130 SER A O 1
ATOM 1045 N N . THR A 1 131 ? 21.437 -8.157 -10.461 1.00 96.00 131 THR A N 1
ATOM 1046 C CA . THR A 1 131 ? 22.115 -7.094 -9.706 1.00 96.00 131 THR A CA 1
ATOM 1047 C C . THR A 1 131 ? 21.536 -6.885 -8.314 1.00 96.00 131 THR A C 1
ATOM 1049 O O . THR A 1 131 ? 22.148 -6.164 -7.539 1.00 96.00 131 THR A O 1
ATOM 1052 N N . LYS A 1 132 ? 20.387 -7.498 -7.993 1.00 96.81 132 LYS A N 1
ATOM 1053 C CA . LYS A 1 132 ? 19.663 -7.327 -6.720 1.00 96.81 132 LYS A CA 1
ATOM 1054 C C . LYS A 1 132 ? 19.380 -5.856 -6.404 1.00 96.81 132 LYS A C 1
ATOM 1056 O O . LYS A 1 132 ? 19.551 -5.376 -5.290 1.00 96.81 132 LYS A O 1
ATOM 1061 N N . THR A 1 133 ? 18.929 -5.135 -7.428 1.00 96.62 133 THR A N 1
ATOM 1062 C CA . THR A 1 133 ? 18.608 -3.708 -7.331 1.00 96.62 133 THR A CA 1
ATOM 1063 C C . THR A 1 133 ? 17.207 -3.422 -7.832 1.00 96.62 133 THR A C 1
ATOM 1065 O O . THR A 1 133 ? 16.813 -3.937 -8.881 1.00 96.62 133 THR A O 1
ATOM 1068 N N . TRP A 1 134 ? 16.520 -2.522 -7.142 1.00 97.62 134 TRP A N 1
ATOM 1069 C CA . TRP A 1 134 ? 15.310 -1.862 -7.609 1.00 97.62 134 TRP A CA 1
ATOM 1070 C C . TRP A 1 134 ? 15.655 -0.619 -8.437 1.00 97.62 134 TRP A C 1
ATOM 1072 O O . TRP A 1 134 ? 16.567 0.126 -8.078 1.00 97.62 134 TRP A O 1
ATOM 1082 N N . LEU A 1 135 ? 14.917 -0.389 -9.522 1.00 97.75 135 LEU A N 1
ATOM 1083 C CA . LEU A 1 135 ? 14.927 0.833 -10.327 1.00 97.75 135 LEU A CA 1
ATOM 1084 C C . LEU A 1 135 ? 13.487 1.339 -10.461 1.00 97.75 135 LEU A C 1
ATOM 1086 O O . LEU A 1 135 ? 12.635 0.634 -11.001 1.00 97.75 135 LEU A O 1
ATOM 1090 N N . TRP A 1 136 ? 13.215 2.562 -10.007 1.00 98.06 136 TRP A N 1
ATOM 1091 C CA . TRP A 1 136 ? 11.908 3.185 -10.229 1.00 98.06 136 TRP A CA 1
ATOM 1092 C C . TRP A 1 136 ? 11.669 3.476 -11.712 1.00 98.06 136 TRP A C 1
ATOM 1094 O O . TRP A 1 136 ? 12.582 3.883 -12.429 1.00 98.06 136 TRP A O 1
ATOM 1104 N N . ALA A 1 137 ? 10.420 3.336 -12.157 1.00 97.31 137 ALA A N 1
ATOM 1105 C CA . ALA A 1 137 ? 10.039 3.559 -13.548 1.00 97.31 137 ALA A CA 1
ATOM 1106 C C . ALA A 1 137 ? 10.289 5.005 -14.003 1.00 97.31 137 ALA A C 1
ATOM 1108 O O . ALA A 1 137 ? 10.787 5.208 -15.105 1.00 97.31 137 ALA A O 1
ATOM 1109 N N . TRP A 1 138 ? 10.071 5.998 -13.128 1.00 96.38 138 TRP A N 1
ATOM 1110 C CA . TRP A 1 138 ? 10.391 7.404 -13.418 1.00 96.38 138 TRP A CA 1
ATOM 1111 C C . TRP A 1 138 ? 11.874 7.649 -13.740 1.00 96.38 138 TRP A C 1
ATOM 1113 O O . TRP A 1 138 ? 12.207 8.676 -14.326 1.00 96.38 138 TRP A O 1
ATOM 1123 N N . ALA A 1 139 ? 12.768 6.742 -13.335 1.00 95.38 139 ALA A N 1
ATOM 1124 C CA . ALA A 1 139 ? 14.204 6.823 -13.583 1.00 95.38 139 ALA A CA 1
ATOM 1125 C C . ALA A 1 139 ? 14.669 5.937 -14.751 1.00 95.38 139 ALA A C 1
ATOM 1127 O O . ALA A 1 139 ? 15.861 5.907 -15.062 1.00 95.38 139 ALA A O 1
ATOM 1128 N N . ASN A 1 140 ? 13.763 5.186 -15.382 1.00 90.31 140 ASN A N 1
ATOM 1129 C CA . ASN A 1 140 ? 14.088 4.263 -16.462 1.00 90.31 140 ASN A CA 1
ATOM 1130 C C . ASN A 1 140 ? 14.027 4.955 -17.835 1.00 90.31 140 ASN A C 1
ATOM 1132 O O . ASN A 1 140 ? 13.284 4.554 -18.728 1.00 90.31 140 ASN A O 1
ATOM 1136 N N . GLU A 1 141 ? 14.841 5.999 -18.006 1.00 78.75 141 GLU A N 1
ATOM 1137 C CA . GLU A 1 141 ? 14.884 6.825 -19.227 1.00 78.75 141 GLU A CA 1
ATOM 1138 C C . GLU A 1 141 ? 15.290 6.033 -20.485 1.00 78.75 141 GLU A C 1
ATOM 1140 O O . GLU A 1 141 ? 15.053 6.471 -21.604 1.00 78.75 141 GLU A O 1
ATOM 1145 N N . GLN A 1 142 ? 15.901 4.857 -20.316 1.00 76.19 142 GLN A N 1
ATOM 1146 C CA . GLN A 1 142 ? 16.393 4.030 -21.422 1.00 76.19 142 GLN A CA 1
ATOM 1147 C C . GLN A 1 142 ? 15.303 3.198 -22.105 1.00 76.19 142 GLN A C 1
ATOM 1149 O O . GLN A 1 142 ? 15.550 2.673 -23.187 1.00 76.19 142 GLN A O 1
ATOM 1154 N N . SER A 1 143 ? 14.136 3.043 -21.474 1.00 76.12 143 SER A N 1
ATOM 1155 C CA . SER A 1 143 ? 13.093 2.116 -21.934 1.00 76.12 143 SER A CA 1
ATOM 1156 C C . SER A 1 143 ? 11.952 2.789 -22.705 1.00 76.12 143 SER A C 1
ATOM 1158 O O . SER A 1 143 ? 10.987 2.103 -23.012 1.00 76.12 143 SER A O 1
ATOM 1160 N N . ASP A 1 144 ? 12.057 4.096 -22.993 1.00 82.31 144 ASP A N 1
ATOM 1161 C CA . ASP A 1 144 ? 11.052 4.908 -23.713 1.00 82.31 144 ASP A CA 1
ATOM 1162 C C . ASP A 1 144 ? 9.605 4.595 -23.286 1.00 82.31 144 ASP A C 1
ATOM 1164 O O . ASP A 1 144 ? 8.716 4.360 -24.101 1.00 82.31 144 ASP A O 1
ATOM 1168 N N . LEU A 1 145 ? 9.397 4.496 -21.967 1.00 86.06 145 LEU A N 1
ATOM 1169 C CA . LEU A 1 145 ? 8.126 4.058 -21.397 1.00 86.06 145 LEU A CA 1
ATOM 1170 C C . LEU A 1 145 ? 7.049 5.132 -21.607 1.00 86.06 145 LEU A C 1
ATOM 1172 O O . LEU A 1 145 ? 7.315 6.306 -21.312 1.00 86.06 145 LEU A O 1
ATOM 1176 N N . PRO A 1 146 ? 5.825 4.748 -22.015 1.00 89.38 146 PRO A N 1
ATOM 1177 C CA . PRO A 1 146 ? 4.704 5.674 -22.091 1.00 89.38 146 PRO A CA 1
ATOM 1178 C C . PRO A 1 146 ? 4.475 6.378 -20.747 1.00 89.38 146 PRO A C 1
ATOM 1180 O O . PRO A 1 146 ? 4.436 5.749 -19.686 1.00 89.38 146 PRO A O 1
ATOM 1183 N N . ILE A 1 147 ? 4.380 7.711 -20.775 1.00 88.00 147 ILE A N 1
ATOM 1184 C CA . ILE A 1 147 ? 4.312 8.534 -19.556 1.00 88.00 147 ILE A CA 1
ATOM 1185 C C . ILE A 1 147 ? 3.064 8.233 -18.722 1.00 88.00 147 ILE A C 1
ATOM 1187 O O . ILE A 1 147 ? 3.125 8.231 -17.494 1.00 88.00 147 ILE A O 1
ATOM 1191 N N . ASP A 1 148 ? 1.966 7.943 -19.409 1.00 89.94 148 ASP A N 1
ATOM 1192 C CA . ASP A 1 148 ? 0.672 7.548 -18.868 1.00 89.94 148 ASP A CA 1
ATOM 1193 C C . ASP A 1 148 ? 0.728 6.209 -18.132 1.00 89.94 148 ASP A C 1
ATOM 1195 O O . ASP A 1 148 ? -0.043 6.017 -17.201 1.00 89.94 148 ASP A O 1
ATOM 1199 N N . VAL A 1 149 ? 1.681 5.327 -18.443 1.00 93.44 149 VAL A N 1
ATOM 1200 C CA . VAL A 1 149 ? 1.902 4.059 -17.725 1.00 93.44 149 VAL A CA 1
ATOM 1201 C C . VAL A 1 149 ? 2.709 4.246 -16.431 1.00 93.44 149 VAL A C 1
ATOM 1203 O O . VAL A 1 149 ? 2.675 3.387 -15.549 1.00 93.44 149 VAL A O 1
ATOM 1206 N N . ILE A 1 150 ? 3.436 5.356 -16.270 1.00 95.75 150 ILE A N 1
ATOM 1207 C CA . ILE A 1 150 ? 4.372 5.570 -15.148 1.00 95.75 150 ILE A CA 1
ATOM 1208 C C . ILE A 1 150 ? 4.048 6.804 -14.293 1.00 95.75 150 ILE A C 1
ATOM 1210 O O . ILE A 1 150 ? 4.868 7.213 -13.463 1.00 95.75 150 ILE A O 1
ATOM 1214 N N . GLU A 1 151 ? 2.858 7.391 -14.438 1.00 96.44 151 GLU A N 1
ATOM 1215 C CA . GLU A 1 151 ? 2.446 8.599 -13.710 1.00 96.44 151 GLU A CA 1
ATOM 1216 C C . GLU A 1 151 ? 2.545 8.4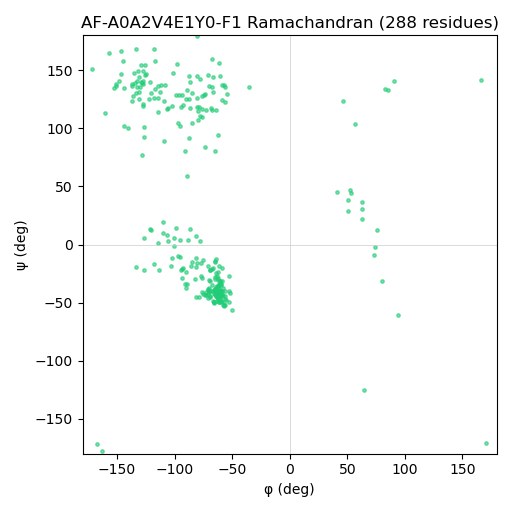14 -12.193 1.00 96.44 151 GLU A C 1
ATOM 1218 O O . GLU A 1 151 ? 3.108 9.263 -11.495 1.00 96.44 151 GLU A O 1
ATOM 1223 N N . GLN A 1 152 ? 2.083 7.272 -11.671 1.00 98.06 152 GLN A N 1
ATOM 1224 C CA . GLN A 1 152 ? 2.191 6.972 -10.239 1.00 98.06 152 GLN A CA 1
ATOM 1225 C C . GLN A 1 152 ? 3.643 6.916 -9.754 1.00 98.06 152 GLN A C 1
ATOM 1227 O O . GLN A 1 152 ? 3.931 7.334 -8.633 1.00 98.06 152 GLN A O 1
ATOM 1232 N N . SER A 1 153 ? 4.577 6.452 -10.590 1.00 98.25 153 SER A N 1
ATOM 1233 C CA . SER A 1 153 ? 6.005 6.449 -10.259 1.00 98.25 153 SER A CA 1
ATOM 1234 C C . SER A 1 153 ? 6.514 7.886 -10.066 1.00 98.25 153 SER A C 1
ATOM 1236 O O . SER A 1 153 ? 7.185 8.188 -9.075 1.00 98.25 153 SER A O 1
ATOM 1238 N N . PHE A 1 154 ? 6.123 8.813 -10.946 1.00 97.38 154 PHE A N 1
ATOM 1239 C CA . PHE A 1 154 ? 6.443 10.235 -10.791 1.00 97.38 154 PHE A CA 1
ATOM 1240 C C .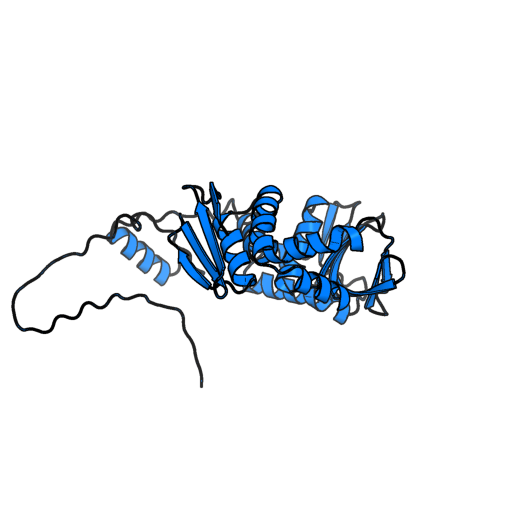 PHE A 1 154 ? 5.763 10.877 -9.576 1.00 97.38 154 PHE A C 1
ATOM 1242 O O . PHE A 1 154 ? 6.391 11.683 -8.888 1.00 97.38 154 PHE A O 1
ATOM 1249 N N . GLU A 1 155 ? 4.510 10.534 -9.279 1.00 97.81 155 GLU A N 1
ATOM 1250 C CA . GLU A 1 155 ? 3.819 11.037 -8.086 1.00 97.81 155 GLU A CA 1
ATOM 1251 C C . GLU A 1 155 ? 4.476 10.542 -6.789 1.00 97.81 155 GLU A C 1
ATOM 1253 O O . GLU A 1 155 ? 4.661 11.332 -5.860 1.00 97.81 155 GLU A O 1
ATOM 1258 N N . LEU A 1 156 ? 4.938 9.286 -6.743 1.00 97.31 156 LEU A N 1
ATOM 1259 C CA . LEU A 1 156 ? 5.743 8.776 -5.628 1.00 97.31 156 LEU A CA 1
ATOM 1260 C C . LEU A 1 156 ? 7.040 9.569 -5.476 1.00 97.31 156 LEU A C 1
ATOM 1262 O O . LEU A 1 156 ? 7.370 9.980 -4.363 1.00 97.31 156 LEU A O 1
ATOM 1266 N N . LYS A 1 157 ? 7.743 9.859 -6.578 1.00 97.50 157 LYS A N 1
ATOM 1267 C CA . LYS A 1 157 ? 8.949 10.698 -6.556 1.00 97.50 157 LYS A CA 1
ATOM 1268 C C . LYS A 1 157 ? 8.662 12.079 -5.962 1.00 97.50 157 LYS A C 1
ATOM 1270 O O . LYS A 1 157 ? 9.341 12.483 -5.019 1.00 97.50 157 LYS A O 1
ATOM 1275 N N . LYS A 1 158 ? 7.626 12.775 -6.450 1.00 96.69 158 LYS A N 1
ATOM 1276 C CA . LYS A 1 158 ? 7.203 14.095 -5.939 1.00 96.69 158 LYS A CA 1
ATOM 1277 C C . LYS A 1 158 ? 6.845 14.033 -4.455 1.00 96.69 158 LYS A C 1
ATOM 1279 O O . LYS A 1 158 ? 7.232 14.908 -3.678 1.00 96.69 158 LYS A O 1
ATOM 1284 N N . TYR A 1 159 ? 6.119 12.994 -4.042 1.00 92.88 159 TYR A N 1
ATOM 1285 C CA . TYR A 1 159 ? 5.785 12.760 -2.641 1.00 92.88 159 TYR A CA 1
ATOM 1286 C C . TYR A 1 159 ? 7.048 12.531 -1.797 1.00 92.88 159 TYR A C 1
ATOM 1288 O O . TYR A 1 159 ? 7.173 13.093 -0.708 1.00 92.88 159 TYR A O 1
ATOM 1296 N N . GLY A 1 160 ? 8.012 11.770 -2.315 1.00 91.75 160 GLY A N 1
ATOM 1297 C CA . GLY A 1 160 ? 9.306 11.531 -1.690 1.00 91.75 160 GLY A CA 1
ATOM 1298 C C . GLY A 1 160 ? 10.150 12.786 -1.531 1.00 91.75 160 GLY A C 1
ATOM 1299 O O . GLY A 1 160 ? 10.690 13.024 -0.456 1.00 91.75 160 GLY A O 1
ATOM 1300 N N . GLU A 1 161 ? 10.228 13.620 -2.565 1.00 92.94 161 GLU A N 1
ATOM 1301 C CA . GLU A 1 161 ? 10.930 14.906 -2.531 1.00 92.94 161 GLU A CA 1
ATOM 1302 C C . GLU A 1 161 ? 10.298 15.851 -1.502 1.00 92.94 161 GLU A C 1
ATOM 1304 O O . GLU A 1 161 ? 11.000 16.421 -0.667 1.00 92.94 161 GLU A O 1
ATOM 1309 N N . LYS A 1 162 ? 8.964 15.958 -1.498 1.00 91.06 162 LYS A N 1
ATOM 1310 C CA . LYS A 1 162 ? 8.221 16.826 -0.574 1.00 91.06 162 LYS A CA 1
ATOM 1311 C C . LYS A 1 162 ? 8.373 16.417 0.894 1.00 91.06 162 LYS A C 1
ATOM 1313 O O . LYS A 1 162 ? 8.399 17.288 1.759 1.00 91.06 162 LYS A O 1
ATOM 1318 N N . ASN A 1 163 ? 8.439 15.117 1.175 1.00 84.75 163 ASN A N 1
ATOM 1319 C CA . ASN A 1 163 ? 8.472 14.576 2.539 1.00 84.75 163 ASN A CA 1
ATOM 1320 C C . ASN A 1 163 ? 9.856 14.036 2.947 1.00 84.75 163 ASN A C 1
ATOM 1322 O O . ASN A 1 163 ? 9.986 13.423 4.002 1.00 84.75 163 ASN A O 1
ATOM 1326 N N . ASN A 1 164 ? 10.882 14.254 2.119 1.00 87.19 164 ASN A N 1
ATOM 1327 C CA . ASN A 1 164 ? 12.243 13.745 2.296 1.00 87.19 164 ASN A CA 1
ATOM 1328 C C . ASN A 1 164 ? 12.325 12.220 2.540 1.00 87.19 164 ASN A C 1
ATOM 1330 O O . ASN A 1 164 ? 13.034 11.749 3.427 1.00 87.19 164 ASN A O 1
ATOM 1334 N N . ILE A 1 165 ? 11.605 11.439 1.732 1.00 87.81 165 ILE A N 1
ATOM 1335 C CA . ILE A 1 165 ? 11.583 9.974 1.810 1.00 87.81 165 ILE A CA 1
ATOM 1336 C C . ILE A 1 165 ? 12.556 9.411 0.774 1.00 87.81 165 ILE A C 1
ATOM 1338 O O . ILE A 1 165 ? 12.274 9.375 -0.426 1.00 87.81 165 ILE A O 1
ATOM 1342 N N . ASP A 1 166 ? 13.709 8.953 1.261 1.00 89.19 166 ASP A N 1
ATOM 1343 C CA . ASP A 1 166 ? 14.802 8.414 0.446 1.00 89.19 166 ASP A CA 1
ATOM 1344 C C . ASP A 1 166 ? 14.355 7.308 -0.516 1.00 89.19 166 ASP A C 1
ATOM 1346 O O . ASP A 1 166 ? 14.789 7.298 -1.668 1.00 89.19 166 ASP A O 1
ATOM 1350 N N . LEU A 1 167 ? 13.458 6.429 -0.055 1.00 89.94 167 LEU A N 1
ATOM 1351 C CA . LEU A 1 167 ? 12.917 5.314 -0.832 1.00 89.94 167 LEU A CA 1
ATOM 1352 C C . LEU A 1 167 ? 12.356 5.758 -2.188 1.00 89.94 167 LEU A C 1
ATOM 1354 O O . LEU A 1 167 ? 12.588 5.088 -3.186 1.00 89.94 167 LEU A O 1
ATOM 1358 N N . PHE A 1 168 ? 11.641 6.884 -2.232 1.00 93.62 168 PHE A N 1
ATOM 1359 C CA . PHE A 1 168 ? 10.952 7.341 -3.441 1.00 93.62 168 PHE A CA 1
ATOM 1360 C C . PHE A 1 168 ? 11.773 8.310 -4.296 1.00 93.62 168 PHE A C 1
ATOM 1362 O O . PHE A 1 168 ? 11.494 8.453 -5.484 1.00 93.62 168 PHE A O 1
ATOM 1369 N N . LYS A 1 169 ? 12.789 8.973 -3.725 1.00 91.88 169 LYS A N 1
ATOM 1370 C CA . LYS A 1 169 ? 13.628 9.937 -4.463 1.00 91.88 169 LYS A CA 1
ATOM 1371 C C . LYS A 1 169 ? 14.910 9.323 -5.040 1.00 91.88 169 LYS A C 1
ATOM 1373 O O . LYS A 1 169 ? 15.486 9.877 -5.973 1.00 91.88 169 LYS A O 1
ATOM 1378 N N . LYS A 1 170 ? 15.388 8.197 -4.494 1.00 94.31 170 LYS A N 1
ATOM 1379 C CA . LYS A 1 170 ? 16.553 7.472 -5.027 1.00 94.31 170 LYS A CA 1
ATOM 1380 C C . LYS A 1 170 ? 16.126 6.633 -6.226 1.00 94.31 170 LYS A C 1
ATOM 1382 O O . LYS A 1 170 ? 15.372 5.687 -6.063 1.00 94.31 170 LYS A O 1
ATOM 1387 N N . ALA A 1 171 ? 16.650 6.962 -7.407 1.00 96.00 171 ALA A N 1
ATOM 1388 C CA . ALA A 1 171 ? 16.340 6.280 -8.666 1.00 96.00 171 ALA A CA 1
ATOM 1389 C C . ALA A 1 171 ? 16.533 4.758 -8.594 1.00 96.00 171 ALA A C 1
ATOM 1391 O O . ALA A 1 171 ? 15.647 3.994 -8.972 1.00 96.00 171 ALA A O 1
ATOM 1392 N N . LYS A 1 172 ? 17.700 4.339 -8.094 1.00 96.19 172 LYS A N 1
ATOM 1393 C CA . LYS A 1 172 ? 18.139 2.948 -8.019 1.00 96.19 172 LYS A CA 1
ATOM 1394 C C . LYS A 1 172 ? 18.795 2.676 -6.671 1.00 96.19 172 LYS A C 1
ATOM 1396 O O . LYS A 1 172 ? 19.571 3.506 -6.196 1.00 96.19 172 LYS A O 1
ATOM 1401 N N . PHE A 1 173 ? 18.505 1.526 -6.079 1.00 95.94 173 PHE A N 1
ATOM 1402 C CA . PHE A 1 173 ? 19.094 1.083 -4.814 1.00 95.94 173 PHE A CA 1
ATOM 1403 C C . PHE A 1 173 ? 19.023 -0.442 -4.682 1.00 95.94 173 PHE A C 1
ATOM 1405 O O . PHE A 1 173 ? 18.302 -1.104 -5.431 1.00 95.94 173 PHE A O 1
ATOM 1412 N N . ASP A 1 174 ? 19.791 -0.990 -3.745 1.00 95.88 174 ASP A N 1
ATOM 1413 C CA . ASP A 1 174 ? 19.775 -2.419 -3.430 1.00 95.88 174 ASP A CA 1
ATOM 1414 C C . ASP A 1 174 ? 18.436 -2.804 -2.798 1.00 95.88 174 ASP A C 1
ATOM 1416 O O . ASP A 1 174 ? 17.932 -2.101 -1.923 1.00 95.88 174 ASP A O 1
ATOM 1420 N N . ALA A 1 175 ? 17.865 -3.916 -3.246 1.00 93.44 175 ALA A N 1
ATOM 1421 C CA . ALA A 1 175 ? 16.593 -4.427 -2.755 1.00 93.44 175 ALA A CA 1
ATOM 1422 C C . ALA A 1 175 ? 16.592 -5.958 -2.776 1.00 93.44 175 ALA A C 1
ATOM 1424 O O . ALA A 1 175 ? 17.432 -6.606 -3.408 1.00 93.44 175 ALA A O 1
ATOM 1425 N N . THR A 1 176 ? 15.616 -6.539 -2.102 1.00 93.12 176 THR A N 1
ATOM 1426 C CA . THR A 1 176 ? 15.340 -7.970 -2.080 1.00 93.12 176 THR A CA 1
ATOM 1427 C C . THR A 1 176 ? 13.956 -8.247 -2.657 1.00 93.12 176 THR A C 1
ATOM 1429 O O . THR A 1 176 ? 13.157 -7.337 -2.879 1.00 93.12 176 THR A O 1
ATOM 1432 N N . GLU A 1 177 ? 13.663 -9.516 -2.923 1.00 88.44 177 GLU A N 1
ATOM 1433 C CA . GLU A 1 177 ? 12.340 -9.923 -3.407 1.00 88.44 177 GLU A CA 1
ATOM 1434 C C . GLU A 1 177 ? 11.246 -9.676 -2.354 1.00 88.44 177 GLU A C 1
ATOM 1436 O O . GLU A 1 177 ? 10.124 -9.329 -2.720 1.00 88.44 177 GLU A O 1
ATOM 1441 N N . ASP A 1 178 ? 11.599 -9.732 -1.066 1.00 88.75 178 ASP A N 1
ATOM 1442 C CA . ASP A 1 178 ? 10.695 -9.459 0.058 1.00 88.75 178 ASP A CA 1
ATOM 1443 C C . ASP A 1 178 ? 10.291 -7.974 0.151 1.00 88.75 178 ASP A C 1
ATOM 1445 O O . ASP A 1 178 ? 9.239 -7.647 0.703 1.00 88.75 178 ASP A O 1
ATOM 1449 N N . ASP A 1 179 ? 11.079 -7.064 -0.434 1.00 92.81 179 ASP A N 1
ATOM 1450 C CA . ASP A 1 179 ? 10.760 -5.631 -0.467 1.00 92.81 179 ASP A CA 1
ATOM 1451 C C . ASP A 1 179 ? 9.683 -5.296 -1.515 1.00 92.81 179 ASP A C 1
ATOM 1453 O O . ASP A 1 179 ? 8.939 -4.322 -1.374 1.00 92.81 179 ASP A O 1
ATOM 1457 N N . LEU A 1 180 ? 9.568 -6.094 -2.582 1.00 94.25 180 LEU A N 1
ATOM 1458 C CA . LEU A 1 180 ? 8.732 -5.759 -3.743 1.00 94.25 180 LEU A CA 1
ATOM 1459 C C . LEU A 1 180 ? 7.234 -5.673 -3.413 1.00 94.25 180 LEU A C 1
ATOM 1461 O O . LEU A 1 180 ? 6.596 -4.695 -3.824 1.00 94.25 180 LEU A O 1
ATOM 1465 N N . PRO A 1 181 ? 6.648 -6.616 -2.641 1.00 94.81 181 PRO A N 1
ATOM 1466 C CA . PRO A 1 181 ? 5.263 -6.494 -2.203 1.00 94.81 181 PRO A CA 1
ATOM 1467 C C . PRO A 1 181 ? 5.010 -5.228 -1.381 1.00 94.81 181 PRO A C 1
ATOM 1469 O O . PRO A 1 181 ? 3.925 -4.662 -1.474 1.00 94.81 181 PRO A O 1
ATOM 1472 N N . ILE A 1 182 ? 5.996 -4.744 -0.618 1.00 95.06 182 ILE A N 1
ATOM 1473 C CA . ILE A 1 182 ? 5.858 -3.534 0.202 1.00 95.06 182 ILE A CA 1
ATOM 1474 C C . ILE A 1 182 ? 5.693 -2.289 -0.675 1.00 95.06 182 ILE A C 1
ATOM 1476 O O . ILE A 1 182 ? 4.860 -1.430 -0.377 1.00 95.06 182 ILE A O 1
ATOM 1480 N N . PHE A 1 183 ? 6.427 -2.196 -1.788 1.00 97.12 183 PHE A N 1
ATOM 1481 C CA . PHE A 1 183 ? 6.290 -1.073 -2.722 1.00 97.12 183 PHE A CA 1
ATOM 1482 C C . PHE A 1 183 ? 4.895 -1.042 -3.353 1.00 97.12 183 PHE A C 1
ATOM 1484 O O . PHE A 1 183 ? 4.258 0.014 -3.393 1.00 97.12 183 PHE A O 1
ATOM 1491 N N . GLY A 1 184 ? 4.393 -2.206 -3.775 1.00 97.44 184 GLY A N 1
ATOM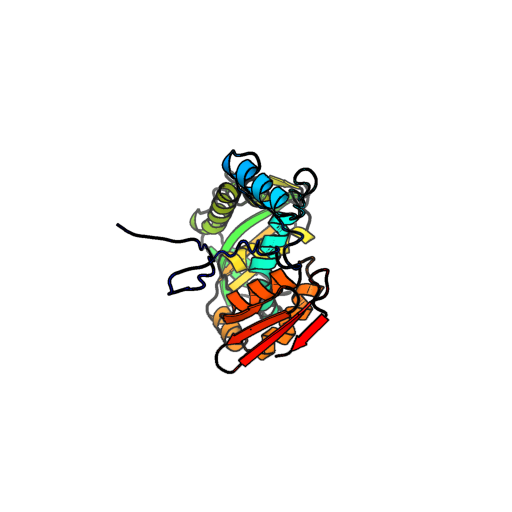 1492 C CA . GLY A 1 184 ? 3.039 -2.352 -4.308 1.00 97.44 184 GLY A CA 1
ATOM 1493 C C . GLY A 1 184 ? 1.959 -2.055 -3.265 1.00 97.44 184 GLY A C 1
ATOM 1494 O O . GLY A 1 184 ? 1.004 -1.333 -3.552 1.00 97.44 184 GLY A O 1
ATOM 1495 N N . LEU A 1 185 ? 2.136 -2.537 -2.032 1.00 97.00 185 LEU A N 1
ATOM 1496 C CA . LEU A 1 185 ? 1.224 -2.307 -0.910 1.00 97.00 185 LEU A CA 1
ATOM 1497 C C . LEU A 1 185 ? 1.065 -0.809 -0.618 1.00 97.00 185 LEU A C 1
ATOM 1499 O O . LEU A 1 185 ? -0.056 -0.312 -0.512 1.00 97.00 185 LEU A O 1
ATOM 1503 N N . ILE A 1 186 ? 2.175 -0.077 -0.521 1.00 96.75 186 ILE A N 1
ATOM 1504 C CA . ILE A 1 186 ? 2.147 1.361 -0.238 1.00 96.75 186 ILE A CA 1
ATOM 1505 C C . ILE A 1 186 ? 1.506 2.125 -1.396 1.00 96.75 186 ILE A C 1
ATOM 1507 O O . ILE A 1 186 ? 0.604 2.930 -1.169 1.00 96.75 186 ILE A O 1
ATOM 1511 N N . ALA A 1 187 ? 1.944 1.864 -2.630 1.00 98.25 187 ALA A N 1
ATOM 1512 C CA . ALA A 1 187 ? 1.450 2.579 -3.800 1.00 98.25 187 ALA A CA 1
ATOM 1513 C C . ALA A 1 187 ? -0.048 2.335 -4.029 1.00 98.25 187 ALA A C 1
ATOM 1515 O O . ALA A 1 187 ? -0.809 3.290 -4.156 1.00 98.25 187 ALA A O 1
ATOM 1516 N N . SER A 1 188 ? -0.500 1.078 -4.000 1.00 98.38 188 SER A N 1
ATOM 1517 C CA . SER A 1 188 ? -1.922 0.749 -4.192 1.00 98.38 188 SER A CA 1
ATOM 1518 C C . SER A 1 188 ? -2.826 1.408 -3.148 1.00 98.38 188 SER A C 1
ATOM 1520 O O . SER A 1 188 ? -3.927 1.845 -3.478 1.00 98.38 188 SER A O 1
ATOM 1522 N N . GLY A 1 189 ? -2.359 1.559 -1.908 1.00 96.94 189 GLY A N 1
ATOM 1523 C CA . GLY A 1 189 ? -3.115 2.246 -0.861 1.00 96.94 189 GLY A CA 1
ATOM 1524 C C . GLY A 1 189 ? -3.102 3.759 -1.036 1.00 96.94 189 GLY A C 1
ATOM 1525 O O . GLY A 1 189 ? -4.147 4.397 -0.924 1.00 96.94 189 GLY A O 1
ATOM 1526 N N . MET A 1 190 ? -1.944 4.329 -1.379 1.00 96.94 190 MET A N 1
ATOM 1527 C CA . MET A 1 190 ? -1.784 5.763 -1.631 1.00 96.94 190 MET A CA 1
ATOM 1528 C C . MET A 1 190 ? -2.632 6.245 -2.814 1.00 96.94 190 MET A C 1
ATOM 1530 O O . MET A 1 190 ? -3.251 7.305 -2.735 1.00 96.94 190 MET A O 1
ATOM 1534 N N . PHE A 1 191 ? -2.694 5.457 -3.887 1.00 97.69 191 PHE A N 1
ATOM 1535 C CA . PHE A 1 191 ? -3.450 5.778 -5.100 1.00 97.69 191 PHE A CA 1
ATOM 1536 C C . PHE A 1 191 ? -4.850 5.158 -5.130 1.00 97.69 191 PHE A C 1
ATOM 1538 O O . PHE A 1 191 ? -5.571 5.317 -6.113 1.00 97.69 191 PHE A O 1
ATOM 1545 N N . ASN A 1 192 ? -5.252 4.473 -4.053 1.00 96.75 192 ASN A N 1
ATOM 1546 C CA . ASN A 1 192 ? -6.524 3.763 -3.941 1.00 96.75 192 ASN A CA 1
ATOM 1547 C C . ASN A 1 192 ? -6.805 2.820 -5.132 1.00 96.75 192 ASN A C 1
ATOM 1549 O O . ASN A 1 192 ? -7.947 2.691 -5.574 1.00 96.75 192 ASN A O 1
ATOM 1553 N N . SER A 1 193 ? -5.773 2.144 -5.634 1.00 98.31 193 SER A N 1
ATOM 1554 C CA . SER A 1 193 ? -5.886 1.202 -6.750 1.00 98.31 193 SER A CA 1
ATOM 1555 C C . SER A 1 193 ? -6.697 -0.037 -6.369 1.00 98.31 193 SER A C 1
ATOM 1557 O O . SER A 1 193 ? -6.826 -0.337 -5.176 1.00 98.31 193 SER A O 1
ATOM 1559 N N . SER A 1 194 ? -7.239 -0.768 -7.346 1.00 98.31 194 SER A N 1
ATOM 1560 C CA . SER A 1 194 ? -7.917 -2.048 -7.082 1.00 98.31 194 SER A CA 1
ATOM 1561 C C . SER A 1 194 ? -6.953 -3.066 -6.460 1.00 98.31 194 SER A C 1
ATOM 1563 O O . SER A 1 194 ? -7.311 -3.753 -5.515 1.00 98.31 194 SER A O 1
ATOM 1565 N N . GLY A 1 195 ? -5.694 -3.097 -6.895 1.00 97.50 195 GLY A N 1
ATOM 1566 C CA . GLY A 1 195 ? -4.676 -3.939 -6.270 1.00 97.50 195 GLY A CA 1
ATOM 1567 C C . GLY A 1 195 ? -3.261 -3.604 -6.710 1.00 97.50 195 GLY A C 1
ATOM 1568 O O . GLY A 1 195 ? -3.022 -2.610 -7.405 1.00 97.50 195 GLY A O 1
ATOM 1569 N N . TYR A 1 196 ? -2.321 -4.451 -6.298 1.00 97.94 196 TYR A N 1
ATOM 1570 C CA . TYR A 1 196 ? -0.967 -4.467 -6.841 1.00 97.94 196 TYR A CA 1
ATOM 1571 C C . TYR A 1 196 ? -0.559 -5.876 -7.260 1.00 97.94 196 TYR A C 1
ATOM 1573 O O . TYR A 1 196 ? -1.046 -6.872 -6.720 1.00 97.94 196 TYR A O 1
ATOM 1581 N N . TYR A 1 197 ? 0.365 -5.950 -8.214 1.00 97.19 197 TYR A N 1
ATOM 1582 C CA . TYR A 1 197 ? 0.901 -7.208 -8.710 1.00 97.19 197 TYR A CA 1
ATOM 1583 C C . TYR A 1 197 ? 2.426 -7.173 -8.796 1.00 97.19 197 TYR A C 1
ATOM 1585 O O . TYR A 1 197 ? 3.023 -6.157 -9.157 1.00 97.19 197 TYR A O 1
ATOM 1593 N N . VAL A 1 198 ? 3.046 -8.299 -8.440 1.00 96.06 198 VAL A N 1
ATOM 1594 C CA . VAL A 1 198 ? 4.496 -8.518 -8.476 1.00 96.06 198 VAL A CA 1
ATOM 1595 C C . VAL A 1 198 ? 4.775 -9.503 -9.613 1.00 96.06 198 VAL A C 1
ATOM 1597 O O . VAL A 1 198 ? 4.743 -10.719 -9.436 1.00 96.06 198 VAL A O 1
ATOM 1600 N N . ALA A 1 199 ? 4.988 -8.956 -10.806 1.00 93.62 199 ALA A N 1
ATOM 1601 C CA . ALA A 1 199 ? 5.071 -9.675 -12.073 1.00 93.62 199 ALA A CA 1
ATOM 1602 C C . ALA A 1 199 ? 6.507 -10.156 -12.335 1.00 93.62 199 ALA A C 1
ATOM 1604 O O . ALA A 1 199 ? 7.336 -9.428 -12.886 1.00 93.62 199 ALA A O 1
ATOM 1605 N N . ASN A 1 200 ? 6.826 -11.379 -11.910 1.00 93.19 200 ASN A N 1
ATOM 1606 C CA . ASN A 1 200 ? 8.118 -12.007 -12.191 1.00 93.19 200 ASN A CA 1
ATOM 1607 C C . ASN A 1 200 ? 8.146 -12.553 -13.628 1.00 93.19 200 ASN A C 1
ATOM 1609 O O . ASN A 1 200 ? 7.374 -13.448 -13.964 1.00 93.19 200 ASN A O 1
ATOM 1613 N N . PHE A 1 201 ? 9.054 -12.031 -14.456 1.00 90.25 201 PHE A N 1
ATOM 1614 C CA . PHE A 1 201 ? 9.238 -12.423 -15.861 1.00 90.25 201 PHE A CA 1
ATOM 1615 C C . PHE A 1 201 ? 10.552 -13.194 -16.097 1.00 90.25 201 PHE A C 1
ATOM 1617 O O . PHE A 1 201 ? 11.057 -13.286 -17.216 1.00 90.25 201 PHE A O 1
ATOM 1624 N N . GLY A 1 202 ? 11.134 -13.756 -15.036 1.00 91.81 202 GLY A N 1
ATOM 1625 C CA . GLY A 1 202 ? 12.308 -14.626 -15.071 1.00 91.81 202 GLY A CA 1
ATOM 1626 C C . GLY A 1 202 ? 13.626 -13.888 -14.843 1.00 91.81 202 GLY A C 1
ATOM 1627 O O . GLY A 1 202 ? 14.337 -14.196 -13.893 1.00 91.81 202 GLY A O 1
ATOM 1628 N N . SER A 1 203 ? 13.978 -12.920 -15.694 1.00 89.75 203 SER A N 1
ATOM 1629 C CA . SER A 1 203 ? 15.227 -12.143 -15.541 1.00 89.75 203 SER A CA 1
ATOM 1630 C C . SER A 1 203 ? 15.094 -10.942 -14.593 1.00 89.75 203 SER A C 1
ATOM 1632 O O . SER A 1 203 ? 16.098 -10.387 -14.133 1.00 89.75 203 SER A O 1
ATOM 1634 N N . GLY A 1 204 ? 13.859 -10.559 -14.277 1.00 94.44 204 GLY A N 1
ATOM 1635 C CA . GLY A 1 204 ? 13.514 -9.477 -13.370 1.00 94.44 204 GLY A CA 1
ATOM 1636 C C . GLY A 1 204 ? 12.063 -9.573 -12.907 1.00 94.44 204 GLY A C 1
ATOM 1637 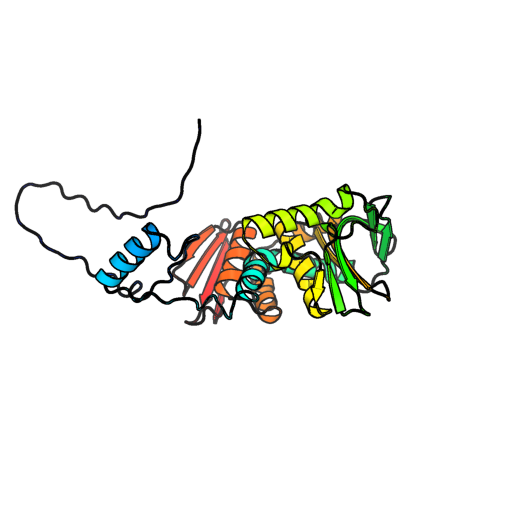O O . GLY A 1 204 ? 11.330 -10.496 -13.269 1.00 94.44 204 GLY A O 1
ATOM 1638 N N . THR A 1 205 ? 11.654 -8.593 -12.106 1.00 96.44 205 THR A N 1
ATOM 1639 C CA . THR A 1 205 ? 10.289 -8.489 -11.579 1.00 96.44 205 THR A CA 1
ATOM 1640 C C . THR A 1 205 ? 9.763 -7.069 -11.740 1.00 96.44 205 THR A C 1
ATOM 1642 O O . THR A 1 205 ? 10.428 -6.119 -11.331 1.00 96.44 205 THR A O 1
ATOM 1645 N N . LEU A 1 206 ? 8.565 -6.912 -12.298 1.00 96.31 206 LEU A N 1
ATOM 1646 C CA . LEU A 1 206 ? 7.826 -5.649 -12.295 1.00 96.31 206 LEU A CA 1
ATOM 1647 C C . LEU A 1 206 ? 6.994 -5.543 -11.017 1.00 96.31 206 LEU A C 1
ATOM 1649 O O . LEU A 1 206 ? 6.437 -6.540 -10.558 1.00 96.31 206 LEU A O 1
ATOM 1653 N N . VAL A 1 207 ? 6.853 -4.336 -10.475 1.00 98.44 207 VAL A N 1
ATOM 1654 C CA . VAL A 1 207 ? 5.794 -4.053 -9.494 1.00 98.44 207 VAL A CA 1
ATOM 1655 C C . VAL A 1 207 ? 4.836 -3.050 -10.106 1.00 98.44 207 VAL A C 1
ATOM 1657 O O . VAL A 1 207 ? 5.251 -1.989 -10.578 1.00 98.44 207 VAL A O 1
ATOM 1660 N N . LEU A 1 208 ? 3.559 -3.413 -10.102 1.00 97.62 208 LEU A N 1
ATOM 1661 C CA . LEU A 1 208 ? 2.479 -2.680 -10.745 1.00 97.62 208 LEU A CA 1
ATOM 1662 C C . LEU A 1 208 ? 1.388 -2.388 -9.720 1.00 97.62 208 LEU A C 1
ATOM 1664 O O . LEU A 1 208 ? 1.106 -3.237 -8.874 1.00 97.62 208 LEU A O 1
ATOM 1668 N N . THR A 1 209 ? 0.719 -1.246 -9.835 1.00 98.62 209 THR A N 1
ATOM 1669 C CA . THR A 1 209 ? -0.665 -1.132 -9.354 1.00 98.62 209 THR A CA 1
ATOM 1670 C C . THR A 1 209 ? -1.608 -1.322 -10.532 1.00 98.62 209 THR A C 1
ATOM 1672 O O . THR A 1 209 ? -1.226 -1.097 -11.681 1.00 98.62 209 THR A O 1
ATOM 1675 N N . PHE A 1 210 ? -2.835 -1.757 -10.271 1.00 97.94 210 PHE A N 1
ATOM 1676 C CA . PHE A 1 210 ? -3.823 -1.942 -11.328 1.00 97.94 210 PHE A CA 1
ATOM 1677 C C . PHE A 1 210 ? -5.232 -1.598 -10.860 1.00 97.94 210 PHE A C 1
ATOM 1679 O O . PHE A 1 210 ? -5.532 -1.613 -9.662 1.00 97.94 210 PHE A O 1
ATOM 1686 N N . ASN A 1 211 ? -6.094 -1.290 -11.829 1.00 97.75 211 ASN A N 1
ATOM 1687 C CA . ASN A 1 211 ? -7.501 -0.987 -11.609 1.00 97.75 211 ASN A CA 1
ATOM 1688 C C . ASN A 1 211 ? -8.399 -1.850 -12.490 1.00 97.75 211 ASN A C 1
ATOM 1690 O O . ASN A 1 211 ? -8.144 -2.011 -13.685 1.00 97.75 211 ASN A O 1
ATOM 1694 N N . ASN A 1 212 ? -9.490 -2.333 -11.902 1.00 97.38 212 ASN A N 1
ATOM 1695 C CA . ASN A 1 212 ? -10.541 -3.054 -12.601 1.00 97.38 212 ASN A CA 1
ATOM 1696 C C . ASN A 1 212 ? -11.885 -2.868 -11.873 1.00 97.38 212 ASN A C 1
ATOM 1698 O O . ASN A 1 212 ? -11.987 -2.975 -10.649 1.00 97.38 212 ASN A O 1
ATOM 1702 N N . LYS A 1 213 ? -12.945 -2.593 -12.641 1.00 97.00 213 LYS A N 1
ATOM 1703 C CA . LYS A 1 213 ? -14.267 -2.262 -12.086 1.00 97.00 213 LYS A CA 1
ATOM 1704 C C . LYS A 1 213 ? -14.961 -3.444 -11.412 1.00 97.00 213 LYS A C 1
ATOM 1706 O O . LYS A 1 213 ? -15.753 -3.219 -10.499 1.00 97.00 213 LYS A O 1
ATOM 1711 N N . GLU A 1 214 ? -14.728 -4.665 -11.877 1.00 95.69 214 GLU A N 1
ATOM 1712 C CA . GLU A 1 214 ? -15.326 -5.874 -11.307 1.00 95.69 214 GLU A CA 1
ATOM 1713 C C . GLU A 1 214 ? -14.673 -6.198 -9.964 1.00 95.69 214 GLU A C 1
ATOM 1715 O O . GLU A 1 214 ? -15.367 -6.404 -8.968 1.00 95.69 214 GLU A O 1
ATOM 1720 N N . ILE A 1 215 ? -13.347 -6.091 -9.896 1.00 97.06 215 ILE A N 1
ATOM 1721 C CA . ILE A 1 215 ? -12.580 -6.193 -8.651 1.00 97.06 215 ILE A CA 1
ATOM 1722 C C . ILE A 1 215 ? -13.049 -5.142 -7.632 1.00 97.06 215 ILE A C 1
ATOM 1724 O O . ILE A 1 215 ? -13.332 -5.467 -6.479 1.00 97.06 215 ILE A O 1
ATOM 1728 N N . ASP A 1 216 ? -13.255 -3.892 -8.056 1.00 97.81 216 ASP A N 1
ATOM 1729 C CA . ASP A 1 216 ? -13.792 -2.849 -7.173 1.00 97.81 216 ASP A CA 1
ATOM 1730 C C . ASP A 1 216 ? -15.193 -3.179 -6.631 1.00 97.81 216 ASP A C 1
ATOM 1732 O O . ASP A 1 216 ? -15.550 -2.765 -5.522 1.00 97.81 216 ASP A O 1
ATOM 1736 N N . GLN A 1 217 ? -16.022 -3.899 -7.393 1.00 97.62 217 GLN A N 1
ATOM 1737 C CA . GLN A 1 217 ? -17.322 -4.370 -6.908 1.00 97.62 217 GLN A CA 1
ATOM 1738 C C . GLN A 1 217 ? -17.165 -5.475 -5.861 1.00 97.62 217 GLN A C 1
ATOM 1740 O O . GLN A 1 217 ? -17.910 -5.475 -4.877 1.00 97.62 217 GLN A O 1
ATOM 1745 N N . ILE A 1 218 ? -16.186 -6.367 -6.029 1.00 96.88 218 ILE A N 1
ATOM 1746 C CA . ILE A 1 218 ? -15.842 -7.400 -5.043 1.00 96.88 218 ILE A CA 1
ATOM 1747 C C . ILE A 1 218 ? -15.399 -6.742 -3.735 1.00 96.88 218 ILE A C 1
ATOM 1749 O O . ILE A 1 218 ? -15.988 -7.028 -2.690 1.00 96.88 218 ILE A O 1
ATOM 1753 N N . HIS A 1 219 ? -14.477 -5.775 -3.792 1.00 96.81 219 HIS A N 1
ATOM 1754 C CA . HIS A 1 219 ? -14.051 -5.018 -2.611 1.00 96.81 219 HIS A CA 1
ATOM 1755 C C . HIS A 1 219 ? -15.226 -4.349 -1.900 1.00 96.81 219 HIS A C 1
ATOM 1757 O O . HIS A 1 219 ? -15.372 -4.462 -0.686 1.00 96.81 219 HIS A O 1
ATOM 1763 N N . LYS A 1 220 ? -16.117 -3.683 -2.646 1.00 96.56 220 LYS A N 1
ATOM 1764 C CA . LYS A 1 220 ? -17.306 -3.032 -2.068 1.00 96.56 220 LYS A CA 1
ATOM 1765 C C . LYS A 1 220 ? -18.257 -4.024 -1.409 1.00 96.56 220 LYS A C 1
ATOM 1767 O O . LYS A 1 220 ? -18.825 -3.716 -0.366 1.00 96.56 220 LYS A O 1
ATOM 1772 N N . LYS A 1 221 ? -18.455 -5.196 -2.015 1.00 96.88 221 LYS A N 1
ATOM 1773 C CA . LYS A 1 221 ? -19.292 -6.264 -1.455 1.00 96.88 221 LYS A CA 1
ATOM 1774 C C . LYS A 1 221 ? -18.695 -6.811 -0.157 1.00 96.88 221 LYS A C 1
ATOM 1776 O O . LYS A 1 221 ? -19.439 -7.112 0.776 1.00 96.88 221 LYS A O 1
ATOM 1781 N N . ASN A 1 222 ? -17.373 -6.921 -0.105 1.00 95.50 222 ASN A N 1
ATOM 1782 C CA . ASN A 1 222 ? -16.647 -7.489 1.021 1.00 95.50 222 ASN A CA 1
ATOM 1783 C C . ASN A 1 222 ? -16.351 -6.470 2.136 1.00 95.50 222 ASN A C 1
ATOM 1785 O O . ASN A 1 222 ? -16.136 -6.887 3.277 1.00 95.50 222 ASN A O 1
ATOM 1789 N N . ASP A 1 223 ? -16.419 -5.162 1.851 1.00 94.38 223 ASP A N 1
ATOM 1790 C CA . ASP A 1 223 ? -16.282 -4.062 2.816 1.00 94.38 223 ASP A CA 1
ATOM 1791 C C . ASP A 1 223 ? -17.430 -4.055 3.841 1.00 94.38 223 ASP A C 1
ATOM 1793 O O . ASP A 1 223 ? -18.410 -3.308 3.768 1.00 94.38 223 ASP A O 1
ATOM 1797 N N . THR A 1 224 ? -17.292 -4.917 4.843 1.00 95.06 224 THR A N 1
ATOM 1798 C CA . THR A 1 224 ? -18.235 -5.060 5.946 1.00 95.06 224 THR A CA 1
ATOM 1799 C C . THR A 1 224 ? -17.569 -4.714 7.270 1.00 95.06 224 THR A C 1
ATOM 1801 O O . THR A 1 224 ? -16.356 -4.781 7.437 1.00 95.06 224 THR A O 1
ATOM 1804 N N . HIS A 1 225 ? -18.382 -4.369 8.267 1.00 94.62 225 HIS A N 1
ATOM 1805 C CA . HIS A 1 225 ? -17.877 -4.083 9.612 1.00 94.62 225 HIS A CA 1
ATOM 1806 C C . HIS A 1 225 ? -17.135 -5.267 10.229 1.00 94.62 225 HIS A C 1
ATOM 1808 O O . HIS A 1 225 ? -16.037 -5.095 10.742 1.00 94.62 225 HIS A O 1
ATOM 1814 N N . ASN A 1 226 ? -17.700 -6.469 10.104 1.00 93.75 226 ASN A N 1
ATOM 1815 C CA . ASN A 1 226 ? -17.118 -7.682 10.672 1.00 93.75 226 ASN A CA 1
ATOM 1816 C C . ASN A 1 226 ? -15.751 -7.999 10.046 1.00 93.75 226 ASN A C 1
ATOM 1818 O O . ASN A 1 226 ? -14.896 -8.579 10.708 1.00 93.75 226 ASN A O 1
ATOM 1822 N N . ARG A 1 227 ? -15.513 -7.571 8.797 1.00 93.81 227 ARG A N 1
ATOM 1823 C CA . ARG A 1 227 ? -14.224 -7.744 8.119 1.00 93.81 227 ARG A CA 1
ATOM 1824 C C . ARG A 1 227 ? -13.091 -6.963 8.787 1.00 93.81 227 ARG A C 1
ATOM 1826 O O . ARG A 1 227 ? -11.954 -7.419 8.779 1.00 93.81 227 ARG A O 1
ATOM 1833 N N . VAL A 1 228 ? -13.380 -5.843 9.452 1.00 94.69 228 VAL A N 1
ATOM 1834 C CA . VAL A 1 228 ? -12.362 -5.089 10.207 1.00 94.69 228 VAL A CA 1
ATOM 1835 C C . VAL A 1 228 ? -11.716 -5.967 11.286 1.00 94.69 228 VAL A C 1
ATOM 1837 O O . VAL A 1 228 ? -10.496 -5.945 11.451 1.00 94.69 228 VAL A O 1
ATOM 1840 N N . ALA A 1 229 ? -12.517 -6.790 11.970 1.00 89.19 229 ALA A N 1
ATOM 1841 C CA . ALA A 1 229 ? -12.042 -7.695 13.014 1.00 89.19 229 ALA A CA 1
ATOM 1842 C C . ALA A 1 229 ? -11.186 -8.857 12.475 1.00 89.19 229 ALA A C 1
ATOM 1844 O O . ALA A 1 229 ? -10.390 -9.409 13.229 1.00 89.19 229 ALA A O 1
ATOM 1845 N N . SER A 1 230 ? -11.300 -9.209 11.187 1.00 89.56 230 SER A N 1
ATOM 1846 C CA . SER A 1 230 ? -10.439 -10.215 10.548 1.00 89.56 230 SER A CA 1
ATOM 1847 C C . SER A 1 230 ? -9.181 -9.619 9.918 1.00 89.56 230 SER A C 1
ATOM 1849 O O . SER A 1 230 ? -8.140 -10.271 9.923 1.00 89.56 230 SER A O 1
ATOM 1851 N N . VAL A 1 231 ? -9.258 -8.398 9.378 1.00 94.94 231 VAL A N 1
ATOM 1852 C CA . VAL A 1 231 ? -8.131 -7.727 8.708 1.00 94.94 231 VAL A CA 1
ATOM 1853 C C . VAL A 1 231 ? -7.066 -7.304 9.713 1.00 94.94 231 VAL A C 1
ATOM 1855 O O . VAL A 1 231 ? -5.888 -7.570 9.494 1.00 94.94 231 VAL A O 1
ATOM 1858 N N . ILE A 1 232 ? -7.464 -6.688 10.832 1.00 96.12 232 ILE A N 1
ATOM 1859 C CA . ILE A 1 232 ? -6.517 -6.134 11.811 1.00 96.12 232 ILE A CA 1
ATOM 1860 C C . ILE A 1 232 ? -5.525 -7.190 12.336 1.00 96.12 232 ILE A C 1
ATOM 1862 O O . ILE A 1 232 ? -4.324 -6.931 12.251 1.00 96.12 232 ILE A O 1
ATOM 1866 N N . PRO A 1 233 ? -5.957 -8.369 12.837 1.00 93.25 233 PRO A N 1
ATOM 1867 C CA . PRO A 1 233 ? -5.024 -9.377 13.346 1.00 93.25 233 PRO A CA 1
ATOM 1868 C C . PRO A 1 233 ? -4.068 -9.914 12.278 1.00 93.25 233 PRO A C 1
ATOM 1870 O O . PRO A 1 233 ? -2.909 -10.184 12.573 1.00 93.25 233 PRO A O 1
ATOM 1873 N N . GLN A 1 234 ? -4.539 -10.054 11.037 1.00 92.81 234 GLN A N 1
ATOM 1874 C CA . GLN A 1 234 ? -3.716 -10.543 9.934 1.00 92.81 234 GLN A CA 1
ATOM 1875 C C . GLN A 1 234 ? -2.693 -9.497 9.489 1.00 92.81 234 GLN A C 1
ATOM 1877 O O . GLN A 1 234 ? -1.533 -9.840 9.281 1.00 92.81 234 GLN A O 1
ATOM 1882 N N . LEU A 1 235 ? -3.081 -8.222 9.416 1.00 92.00 235 LEU A N 1
ATOM 1883 C CA . LEU A 1 235 ? -2.175 -7.126 9.079 1.00 92.00 235 LEU A CA 1
ATOM 1884 C C . LEU A 1 235 ? -0.987 -7.071 10.051 1.00 92.00 235 LEU A C 1
ATOM 1886 O O . LEU A 1 235 ? 0.162 -7.094 9.620 1.00 92.00 235 LEU A O 1
ATOM 1890 N N . ILE A 1 236 ? -1.257 -7.044 11.359 1.00 91.00 236 ILE A N 1
ATOM 1891 C CA . ILE A 1 236 ? -0.202 -6.930 12.383 1.00 91.00 236 ILE A CA 1
ATOM 1892 C C . ILE A 1 236 ? 0.649 -8.201 12.520 1.00 91.00 236 ILE A C 1
ATOM 1894 O O . ILE A 1 236 ? 1.738 -8.148 13.076 1.00 91.00 236 ILE A O 1
ATOM 1898 N N . ALA A 1 237 ? 0.160 -9.346 12.034 1.00 89.25 237 ALA A N 1
ATOM 1899 C CA . ALA A 1 237 ? 0.930 -10.587 11.996 1.00 89.25 237 ALA A CA 1
ATOM 1900 C C . ALA A 1 237 ? 1.866 -10.663 10.778 1.00 89.25 237 ALA A C 1
ATOM 1902 O O . ALA A 1 237 ? 2.911 -11.304 10.861 1.00 89.25 237 ALA A O 1
ATOM 1903 N N . ASN A 1 238 ? 1.493 -10.032 9.659 1.00 84.25 238 ASN A N 1
ATOM 1904 C CA . ASN A 1 238 ? 2.250 -10.092 8.406 1.00 84.25 238 ASN A CA 1
ATOM 1905 C C . ASN A 1 238 ? 3.257 -8.947 8.239 1.00 84.25 238 ASN A C 1
ATOM 1907 O O . ASN A 1 238 ? 4.197 -9.086 7.460 1.00 84.25 238 ASN A O 1
ATOM 1911 N N . TYR A 1 239 ? 3.090 -7.831 8.953 1.00 86.81 239 TYR A N 1
ATOM 1912 C CA . TYR A 1 239 ? 3.958 -6.663 8.806 1.00 86.81 239 TYR A CA 1
ATOM 1913 C C . TYR A 1 239 ? 4.495 -6.166 10.148 1.00 86.81 239 TYR A C 1
ATOM 1915 O O . TYR A 1 239 ? 3.768 -6.079 11.134 1.00 86.81 239 TYR A O 1
ATOM 1923 N N . ASP A 1 240 ? 5.772 -5.773 10.156 1.00 86.12 240 ASP A N 1
ATOM 1924 C CA . ASP A 1 240 ? 6.425 -5.087 11.278 1.00 86.12 240 ASP A CA 1
ATOM 1925 C C . ASP A 1 240 ? 5.938 -3.629 11.346 1.00 86.12 240 ASP A C 1
ATOM 1927 O O . ASP A 1 240 ? 6.546 -2.717 10.783 1.00 86.12 240 ASP A O 1
ATOM 1931 N N . VAL A 1 241 ? 4.793 -3.407 11.993 1.00 87.12 241 VAL A N 1
ATOM 1932 C CA . VAL A 1 241 ? 4.132 -2.097 12.120 1.00 87.12 241 VAL A CA 1
ATOM 1933 C C . VAL A 1 241 ? 3.869 -1.748 13.579 1.00 87.12 241 VAL A C 1
ATOM 1935 O O . VAL A 1 241 ? 3.664 -2.625 14.415 1.00 87.12 241 VAL A O 1
ATOM 1938 N N . ASN A 1 242 ? 3.779 -0.459 13.901 1.00 93.75 242 ASN A N 1
ATOM 1939 C CA . ASN A 1 242 ? 3.147 -0.038 15.143 1.00 93.75 242 ASN A CA 1
ATOM 1940 C C . ASN A 1 242 ? 1.638 -0.347 15.071 1.00 93.75 242 ASN A C 1
ATOM 1942 O O . ASN A 1 242 ? 0.920 0.219 14.242 1.00 93.75 242 ASN A O 1
ATOM 1946 N N . HIS A 1 243 ? 1.141 -1.246 15.934 1.00 95.25 243 HIS A N 1
ATOM 1947 C CA . HIS A 1 243 ? -0.247 -1.722 15.835 1.00 95.25 243 HIS A CA 1
ATOM 1948 C C . HIS A 1 243 ? -1.246 -0.573 16.027 1.00 95.25 243 HIS A C 1
ATOM 1950 O O . HIS A 1 243 ? -2.227 -0.494 15.289 1.00 95.25 243 HIS A O 1
ATOM 1956 N N . TYR A 1 244 ? -1.002 0.327 16.986 1.00 95.62 244 TYR A N 1
ATOM 1957 C CA . TYR A 1 244 ? -1.851 1.499 17.213 1.00 95.62 244 TYR A CA 1
ATOM 1958 C C . TYR A 1 244 ? -1.950 2.381 15.963 1.00 95.62 244 TYR A C 1
ATOM 1960 O O . TYR A 1 244 ? -3.058 2.676 15.508 1.00 95.62 244 TYR A O 1
ATOM 1968 N N . ALA A 1 245 ? -0.810 2.757 15.377 1.00 94.75 245 ALA A N 1
ATOM 1969 C CA . ALA A 1 245 ? -0.778 3.617 14.198 1.00 94.75 245 ALA A CA 1
ATOM 1970 C C . ALA A 1 245 ? -1.468 2.952 12.997 1.00 94.75 245 ALA A C 1
ATOM 1972 O O . ALA A 1 245 ? -2.335 3.565 12.371 1.00 94.75 245 ALA A O 1
ATOM 1973 N N . ALA A 1 246 ? -1.151 1.682 12.725 1.00 95.62 246 ALA A N 1
ATOM 1974 C CA . ALA A 1 246 ? -1.735 0.927 11.620 1.00 95.62 246 ALA A CA 1
ATOM 1975 C C . ALA A 1 246 ? -3.261 0.793 11.744 1.00 95.62 246 ALA A C 1
ATOM 1977 O O . ALA A 1 246 ? -4.001 1.055 10.795 1.00 95.62 246 ALA A O 1
ATOM 1978 N N . ILE A 1 247 ? -3.756 0.440 12.935 1.00 98.06 247 ILE A N 1
ATOM 1979 C CA . ILE A 1 247 ? -5.193 0.284 13.188 1.00 98.06 247 ILE A CA 1
ATOM 1980 C C . ILE A 1 247 ? -5.914 1.626 13.073 1.00 98.06 247 ILE A C 1
ATOM 1982 O O . ILE A 1 247 ? -6.981 1.698 12.461 1.00 98.06 247 ILE A O 1
ATOM 1986 N N . LYS A 1 248 ? -5.340 2.702 13.619 1.00 97.44 248 LYS A N 1
ATOM 1987 C CA . LYS A 1 248 ? -5.926 4.043 13.535 1.00 97.44 248 LYS A CA 1
ATOM 1988 C C . LYS A 1 248 ? -6.054 4.514 12.088 1.00 97.44 248 LYS A C 1
ATOM 1990 O O . LYS A 1 248 ? -7.141 4.935 11.691 1.00 97.44 248 LYS A O 1
ATOM 1995 N N . HIS A 1 249 ? -4.990 4.412 11.291 1.00 97.31 249 HIS A N 1
ATOM 1996 C CA . HIS A 1 249 ? -5.033 4.791 9.878 1.00 97.31 249 HIS A CA 1
ATOM 1997 C C . HIS A 1 249 ? -6.012 3.930 9.082 1.00 97.31 249 HIS A C 1
ATOM 1999 O O . HIS A 1 249 ? -6.808 4.470 8.315 1.00 97.31 249 HIS A O 1
ATOM 2005 N N . TYR A 1 250 ? -6.028 2.617 9.320 1.00 98.25 250 TYR A N 1
ATOM 2006 C CA . TYR A 1 250 ? -6.973 1.714 8.674 1.00 98.25 250 TYR A CA 1
ATOM 2007 C C . TYR A 1 250 ? -8.429 2.093 8.978 1.00 98.25 250 TYR A C 1
ATOM 2009 O O . TYR A 1 250 ? -9.230 2.265 8.062 1.00 98.25 250 TYR A O 1
ATOM 2017 N N . LEU A 1 251 ? -8.783 2.316 10.247 1.00 97.62 251 LEU A N 1
ATOM 2018 C CA . LEU A 1 251 ? -10.141 2.712 10.634 1.00 97.62 251 LEU A CA 1
ATOM 2019 C C . LEU A 1 251 ? -10.558 4.050 10.004 1.00 97.62 251 LEU A C 1
ATOM 2021 O O . LEU A 1 251 ? -11.683 4.169 9.508 1.00 97.62 251 LEU A O 1
ATOM 2025 N N . LEU A 1 252 ? -9.651 5.030 9.963 1.00 96.25 252 LEU A N 1
ATOM 2026 C CA . LEU A 1 252 ? -9.881 6.310 9.289 1.00 96.25 252 LEU A CA 1
ATOM 2027 C C . LEU A 1 252 ? -10.103 6.126 7.780 1.00 96.25 252 LEU A C 1
ATOM 2029 O O . LEU A 1 252 ? -11.070 6.664 7.242 1.00 96.25 252 LEU A O 1
ATOM 2033 N N . ALA A 1 253 ? -9.281 5.312 7.110 1.00 94.75 253 ALA A N 1
ATOM 2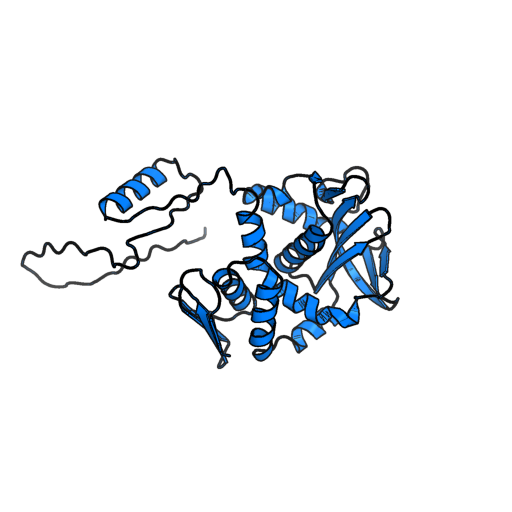034 C CA . ALA A 1 253 ? -9.437 4.989 5.689 1.00 94.75 253 ALA A CA 1
ATOM 2035 C C . ALA A 1 253 ? -10.781 4.298 5.393 1.00 94.75 253 ALA A C 1
ATOM 2037 O O . ALA A 1 253 ? -11.397 4.513 4.350 1.00 94.75 253 ALA A O 1
ATOM 2038 N N . LYS A 1 254 ? -11.299 3.522 6.351 1.00 95.19 254 LYS A N 1
ATOM 2039 C CA . LYS A 1 254 ? -12.616 2.869 6.286 1.00 95.19 254 LYS A CA 1
ATOM 2040 C C . LYS A 1 254 ? -13.784 3.796 6.651 1.00 95.19 254 LYS A C 1
ATOM 2042 O O . LYS A 1 254 ? -14.932 3.334 6.708 1.00 95.19 254 LYS A O 1
ATOM 2047 N N . ASN A 1 255 ? -13.525 5.091 6.840 1.00 95.62 255 ASN A N 1
ATOM 2048 C CA . ASN A 1 255 ? -14.487 6.125 7.224 1.00 95.62 255 ASN A CA 1
ATOM 2049 C C . ASN A 1 255 ? -15.130 5.903 8.604 1.00 95.62 255 ASN A C 1
ATOM 2051 O O . ASN A 1 255 ? -16.286 6.280 8.815 1.00 95.62 255 ASN A O 1
ATOM 2055 N N . TYR A 1 256 ? -14.413 5.280 9.543 1.00 97.19 256 TYR A N 1
ATOM 2056 C CA . TYR A 1 256 ? -14.805 5.339 10.948 1.00 97.19 256 TYR A CA 1
ATOM 2057 C C . TYR A 1 256 ? -14.388 6.682 11.544 1.00 97.19 256 TYR A C 1
ATOM 2059 O O . TYR A 1 256 ? -13.316 7.212 11.256 1.00 97.19 256 TYR A O 1
ATOM 2067 N N . GLN A 1 257 ? -15.229 7.218 12.418 1.00 97.06 257 GLN A N 1
ATOM 2068 C CA . GLN A 1 257 ? -14.913 8.382 13.228 1.00 97.06 257 GLN A CA 1
ATOM 2069 C C . GLN A 1 257 ? -14.291 7.921 14.539 1.00 97.06 257 GLN A C 1
ATOM 2071 O O . GLN A 1 257 ? -14.894 7.123 15.257 1.00 97.06 257 GLN A O 1
ATOM 2076 N N . ILE A 1 258 ? -13.104 8.429 14.866 1.00 96.81 258 ILE A N 1
ATOM 2077 C CA . ILE A 1 258 ? -12.489 8.193 16.172 1.00 96.81 258 ILE A CA 1
ATOM 2078 C C . ILE A 1 258 ? -13.245 9.019 17.215 1.00 96.81 258 ILE A C 1
ATOM 2080 O O . ILE A 1 258 ? -13.251 10.246 17.152 1.00 96.81 258 ILE A O 1
ATOM 2084 N N . THR A 1 259 ? -13.904 8.346 18.156 1.00 97.50 259 THR A N 1
ATOM 2085 C CA . THR A 1 259 ? -14.715 8.976 19.211 1.00 97.50 259 THR A CA 1
ATOM 2086 C C . THR A 1 259 ? -14.011 8.992 20.564 1.00 97.50 259 THR A C 1
ATOM 2088 O O . THR A 1 259 ? -14.397 9.760 21.440 1.00 97.50 259 THR A O 1
ATOM 2091 N N . PHE A 1 260 ? -12.995 8.147 20.747 1.00 96.19 260 PHE A N 1
ATOM 2092 C CA . PHE A 1 260 ? -12.132 8.131 21.925 1.00 96.19 260 PHE A CA 1
ATOM 2093 C C . PHE A 1 260 ? -10.743 7.620 21.541 1.00 96.19 260 PHE A C 1
ATOM 2095 O O . PHE A 1 260 ? -10.638 6.657 20.780 1.00 96.19 260 PHE A O 1
ATOM 2102 N N . ASP A 1 261 ? -9.703 8.253 22.072 1.00 95.31 261 ASP A N 1
ATOM 2103 C CA . ASP A 1 261 ? -8.307 7.901 21.824 1.00 95.31 261 ASP A CA 1
ATOM 2104 C C . ASP A 1 261 ? -7.424 8.482 22.937 1.00 95.31 261 ASP A C 1
ATOM 2106 O O . ASP A 1 261 ? -7.309 9.703 23.053 1.00 95.31 261 ASP A O 1
ATOM 2110 N N . ASP A 1 262 ? -6.828 7.622 23.759 1.00 91.75 262 ASP A N 1
ATOM 2111 C CA . ASP A 1 262 ? -5.849 8.005 24.789 1.00 91.75 262 ASP A CA 1
ATOM 2112 C C . ASP A 1 262 ? -4.481 7.322 24.596 1.00 91.75 262 ASP A C 1
ATOM 2114 O O . ASP A 1 262 ? -3.639 7.328 25.492 1.00 91.75 262 ASP A O 1
ATOM 2118 N N . GLY A 1 263 ? -4.261 6.703 23.430 1.00 85.94 263 GLY A N 1
ATOM 2119 C CA . GLY A 1 263 ? -3.075 5.900 23.118 1.00 85.94 263 GLY A CA 1
ATOM 2120 C C . GLY A 1 263 ? -3.103 4.467 23.668 1.00 85.94 263 GLY A C 1
ATOM 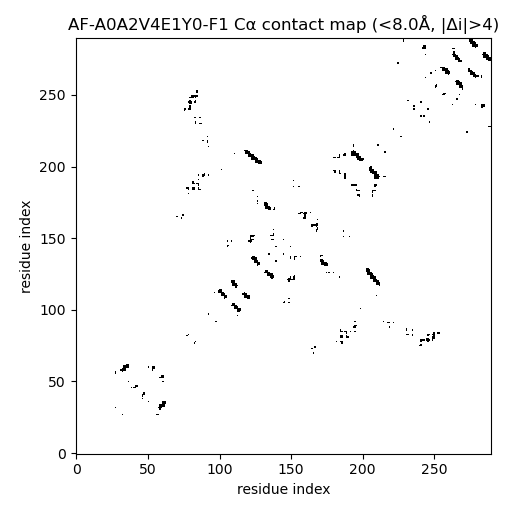2121 O O . GLY A 1 263 ? -2.587 3.564 23.016 1.00 85.94 263 GLY A O 1
ATOM 2122 N N . SER A 1 264 ? -3.749 4.220 24.812 1.00 91.25 264 SER A N 1
ATOM 2123 C CA . SER A 1 264 ? -3.947 2.868 25.367 1.00 91.25 264 SER A CA 1
ATOM 2124 C C . SER A 1 264 ? -5.243 2.218 24.882 1.00 91.25 264 SER A C 1
ATOM 2126 O O . SER A 1 264 ? -5.368 0.995 24.841 1.00 91.25 264 SER A O 1
ATOM 2128 N N . LYS A 1 265 ? -6.216 3.033 24.475 1.00 96.56 265 LYS A N 1
ATOM 2129 C CA . LYS A 1 265 ? -7.506 2.596 23.967 1.00 96.56 265 LYS A CA 1
ATOM 2130 C C . LYS A 1 265 ? -7.989 3.519 22.860 1.00 96.56 265 LYS A C 1
ATOM 2132 O O . LYS A 1 265 ? -7.986 4.739 22.993 1.00 96.56 265 LYS A O 1
ATOM 2137 N N . LEU A 1 266 ? -8.469 2.904 21.785 1.00 96.25 266 LEU A N 1
ATOM 2138 C CA . LEU A 1 266 ? -9.036 3.556 20.612 1.00 96.25 266 LEU A CA 1
ATOM 2139 C C . LEU A 1 266 ? -10.467 3.055 20.402 1.00 96.25 266 LEU A C 1
ATOM 2141 O O . LEU A 1 266 ? -10.696 1.850 20.285 1.00 96.25 266 LEU A O 1
ATOM 2145 N N . ILE A 1 267 ? -11.432 3.970 20.330 1.00 98.25 267 ILE A N 1
ATOM 2146 C CA . ILE A 1 267 ? -12.822 3.667 19.970 1.00 98.25 267 ILE A CA 1
ATOM 2147 C C . ILE A 1 267 ? -13.165 4.418 18.691 1.00 98.25 267 ILE A C 1
ATOM 2149 O O . ILE A 1 267 ? -13.028 5.642 18.620 1.00 98.25 267 ILE A O 1
ATOM 2153 N N . ALA A 1 268 ? -13.645 3.680 17.695 1.00 97.81 268 ALA A N 1
ATOM 2154 C CA . ALA A 1 268 ? -14.031 4.218 16.402 1.00 97.81 268 ALA A CA 1
ATOM 2155 C C . ALA A 1 268 ? -15.443 3.763 16.022 1.00 97.81 268 ALA A C 1
ATOM 2157 O O . ALA A 1 268 ? -15.798 2.603 16.226 1.00 97.81 268 ALA A O 1
ATOM 2158 N N . THR A 1 269 ? -16.252 4.650 15.445 1.00 97.69 269 THR A N 1
ATOM 2159 C CA . THR A 1 269 ? -17.656 4.372 15.103 1.00 97.69 269 THR A CA 1
ATOM 2160 C C . THR A 1 269 ? -17.959 4.630 13.630 1.00 97.69 269 THR A C 1
ATOM 2162 O O . THR A 1 269 ? -17.388 5.524 13.009 1.00 97.69 269 THR A O 1
ATOM 2165 N N . LYS A 1 270 ? -18.865 3.835 13.052 1.00 96.75 270 LYS A N 1
ATOM 2166 C CA . LYS A 1 270 ? -19.401 4.024 11.694 1.00 96.75 270 LYS A CA 1
ATOM 2167 C C . LYS A 1 270 ? -20.893 3.705 11.712 1.00 96.75 270 LYS A C 1
ATOM 2169 O O . LYS A 1 270 ? -21.296 2.541 11.725 1.00 96.75 270 LYS A O 1
ATOM 2174 N N . GLY A 1 271 ? -21.721 4.748 11.754 1.00 94.50 271 GLY A N 1
ATOM 2175 C CA . GLY A 1 271 ? -23.154 4.602 12.010 1.00 94.50 271 GLY A CA 1
ATOM 2176 C C . GLY A 1 271 ? -23.405 4.055 13.417 1.00 94.50 271 GLY A C 1
ATOM 2177 O O . GLY A 1 271 ? -22.918 4.614 14.391 1.00 94.50 271 GLY A O 1
ATOM 2178 N N . ASN A 1 272 ? -24.141 2.948 13.524 1.00 94.81 272 ASN A N 1
ATOM 2179 C CA . ASN A 1 272 ? -24.421 2.268 14.795 1.00 94.81 272 ASN A CA 1
ATOM 2180 C C . ASN A 1 272 ? -23.369 1.213 15.187 1.00 94.81 272 ASN A C 1
ATOM 2182 O O . ASN A 1 272 ? -23.565 0.499 16.168 1.00 94.81 272 ASN A O 1
ATOM 2186 N N . LYS A 1 273 ? -22.295 1.073 14.405 1.00 97.25 273 LYS A N 1
ATOM 2187 C CA . LYS A 1 273 ? -21.259 0.057 14.606 1.00 97.25 273 LYS A CA 1
ATOM 2188 C C . LYS A 1 273 ? -20.031 0.665 15.270 1.00 97.25 273 LYS A C 1
ATOM 2190 O O . LYS A 1 273 ? -19.705 1.823 15.001 1.00 97.25 273 LYS A O 1
ATOM 2195 N N . GLN A 1 274 ? -19.333 -0.117 16.088 1.00 97.44 274 GLN A N 1
ATOM 2196 C CA . GLN A 1 274 ? -18.206 0.350 16.892 1.00 97.44 274 GLN A CA 1
ATOM 2197 C C . GLN A 1 274 ? -17.061 -0.658 16.858 1.00 97.44 274 GLN A C 1
ATOM 2199 O O . GLN A 1 274 ? -17.289 -1.844 17.029 1.00 97.44 274 GLN A O 1
ATOM 2204 N N . ILE A 1 275 ? -15.837 -0.167 16.697 1.00 98.25 275 ILE A N 1
ATOM 2205 C CA . ILE A 1 275 ? -14.602 -0.912 16.936 1.00 98.25 275 ILE A CA 1
ATOM 2206 C C . ILE A 1 275 ? -13.960 -0.358 18.205 1.00 98.25 275 ILE A C 1
ATOM 2208 O O . ILE A 1 275 ? -13.922 0.853 18.419 1.00 98.25 275 ILE A O 1
ATOM 2212 N N . THR A 1 276 ? -13.465 -1.235 19.066 1.00 98.25 276 THR A N 1
ATOM 2213 C CA . THR A 1 276 ? -12.673 -0.889 20.247 1.00 98.25 276 THR A CA 1
ATOM 2214 C C . THR A 1 276 ? -11.384 -1.690 20.222 1.00 98.25 276 THR A C 1
ATOM 2216 O O . THR A 1 276 ? -11.428 -2.918 20.244 1.00 98.25 276 THR A O 1
ATOM 2219 N N . ALA A 1 277 ? -10.255 -0.990 20.177 1.00 98.12 277 ALA A N 1
ATOM 2220 C CA . ALA A 1 277 ? -8.920 -1.563 20.260 1.00 98.12 277 ALA A CA 1
ATOM 2221 C C . ALA A 1 277 ? -8.242 -1.098 21.555 1.00 98.12 277 ALA A C 1
ATOM 2223 O O . ALA A 1 277 ? -8.337 0.072 21.920 1.00 98.12 277 ALA A O 1
ATOM 2224 N N . GLU A 1 278 ? -7.584 -2.017 22.250 1.00 98.38 278 GLU A N 1
ATOM 2225 C CA . GLU A 1 278 ? -6.828 -1.776 23.480 1.00 98.38 278 GLU A CA 1
ATOM 2226 C C . GLU A 1 278 ? -5.375 -2.197 23.255 1.00 98.38 278 GLU A C 1
ATOM 2228 O O . GLU A 1 278 ? -5.111 -3.214 22.604 1.00 98.38 278 GLU A O 1
ATOM 2233 N N . PHE A 1 279 ? -4.442 -1.410 23.783 1.00 96.31 279 PHE A N 1
ATOM 2234 C CA . PHE A 1 279 ? -3.010 -1.507 23.529 1.00 96.31 279 PHE A CA 1
ATOM 2235 C C . PHE A 1 279 ? -2.223 -1.586 24.835 1.00 96.31 279 PHE A C 1
ATOM 2237 O O . PHE A 1 279 ? -2.621 -1.021 25.854 1.00 96.31 279 PHE A O 1
ATOM 2244 N N . ASP A 1 280 ? -1.085 -2.273 24.800 1.00 94.00 280 ASP A N 1
ATOM 2245 C CA . ASP A 1 280 ? -0.105 -2.193 25.878 1.00 94.00 280 ASP A CA 1
ATOM 2246 C C . ASP A 1 280 ? 0.771 -0.931 25.774 1.00 94.00 280 ASP A C 1
ATOM 2248 O O . ASP A 1 280 ? 0.655 -0.115 24.859 1.00 94.00 280 ASP A O 1
ATOM 2252 N N . ASN A 1 281 ? 1.692 -0.772 26.724 1.00 89.62 281 ASN A N 1
ATOM 2253 C CA . ASN A 1 281 ? 2.630 0.351 26.772 1.00 89.62 281 ASN A CA 1
ATOM 2254 C C . ASN A 1 281 ? 3.625 0.405 25.595 1.00 89.62 281 ASN A C 1
ATOM 2256 O O . ASN A 1 281 ? 4.292 1.421 25.421 1.00 89.62 281 ASN A O 1
ATOM 2260 N N . LEU A 1 282 ? 3.733 -0.660 24.797 1.00 85.94 282 LEU A N 1
ATOM 2261 C CA . LEU A 1 282 ? 4.529 -0.715 23.570 1.00 85.94 282 LEU A CA 1
ATOM 2262 C C . LEU A 1 282 ? 3.659 -0.510 22.320 1.00 85.94 282 LEU A C 1
ATOM 2264 O O . LEU A 1 282 ? 4.113 -0.777 21.210 1.00 85.94 282 LEU A O 1
ATOM 2268 N N . SER A 1 283 ? 2.421 -0.026 22.484 1.00 91.69 283 SER A N 1
ATOM 2269 C CA . SER A 1 283 ? 1.447 0.180 21.404 1.00 91.69 283 SER A CA 1
ATOM 2270 C C . SER A 1 283 ? 1.034 -1.105 20.679 1.00 91.69 283 SER A C 1
ATOM 2272 O O . SER A 1 283 ? 0.556 -1.047 19.544 1.00 91.69 283 SER A O 1
ATOM 2274 N N . ARG A 1 284 ? 1.201 -2.277 21.307 1.00 93.19 284 ARG A N 1
ATOM 2275 C CA . ARG A 1 284 ? 0.791 -3.562 20.731 1.00 93.19 284 ARG A CA 1
ATOM 2276 C C . ARG A 1 284 ? -0.649 -3.859 21.113 1.00 93.19 284 ARG A C 1
ATOM 2278 O O . ARG A 1 284 ? -1.024 -3.749 22.275 1.00 93.19 284 ARG A O 1
ATOM 2285 N N . LEU A 1 285 ? -1.448 -4.258 20.128 1.00 97.00 285 LEU A N 1
ATOM 2286 C CA . LEU A 1 285 ? -2.832 -4.691 20.321 1.00 97.00 285 LEU A CA 1
ATOM 2287 C C . LEU A 1 285 ? -2.928 -5.846 21.340 1.00 97.00 285 LEU A C 1
ATOM 2289 O O . LEU A 1 285 ? -2.344 -6.906 21.125 1.00 97.00 285 LEU A O 1
ATOM 2293 N N . ILE A 1 286 ? -3.708 -5.649 22.405 1.00 97.75 286 ILE A N 1
ATOM 2294 C CA . ILE A 1 286 ? -4.019 -6.657 23.438 1.00 97.75 286 ILE A CA 1
ATOM 2295 C C . ILE A 1 286 ? -5.513 -6.999 23.509 1.00 97.75 286 ILE A C 1
ATOM 2297 O O . ILE A 1 286 ? -5.884 -8.029 24.069 1.00 97.75 286 ILE A O 1
ATOM 2301 N N . GLY A 1 287 ? -6.377 -6.167 22.924 1.00 97.12 287 GLY A N 1
ATOM 2302 C CA . GLY A 1 287 ? -7.813 -6.415 22.859 1.00 97.12 287 GLY A CA 1
ATOM 2303 C C . GLY A 1 287 ? -8.438 -5.771 21.630 1.00 97.12 287 GLY A C 1
ATOM 2304 O O . GLY A 1 287 ? -8.146 -4.623 21.317 1.00 97.12 287 GLY A O 1
ATOM 2305 N N . LEU A 1 288 ? -9.314 -6.504 20.943 1.00 97.38 288 LEU A N 1
ATOM 2306 C CA . LEU A 1 288 ? -10.093 -6.004 19.811 1.00 97.38 288 LEU A CA 1
ATOM 2307 C C . LEU A 1 288 ? -11.543 -6.472 19.948 1.00 97.38 288 LEU A C 1
ATOM 2309 O O . LEU A 1 288 ? -11.797 -7.659 20.150 1.00 97.38 288 LEU A O 1
ATOM 2313 N N . LYS A 1 289 ? -12.490 -5.538 19.861 1.00 95.50 289 LYS A N 1
ATOM 2314 C CA . LYS A 1 289 ? -13.936 -5.795 19.909 1.00 95.50 289 LYS A CA 1
ATOM 2315 C C . LYS A 1 289 ? -14.636 -5.018 18.799 1.00 95.50 289 LYS A C 1
ATOM 2317 O O . LYS A 1 289 ? -14.300 -3.855 18.579 1.00 95.50 289 LYS A O 1
ATOM 2322 N N . GLY A 1 290 ? -15.609 -5.647 18.147 1.00 86.69 290 GLY A N 1
ATOM 2323 C CA . GLY A 1 290 ? -16.387 -5.093 17.039 1.00 86.69 290 GLY A CA 1
ATOM 2324 C C . GLY A 1 290 ? -17.394 -6.093 16.518 1.00 86.69 290 GLY A C 1
ATOM 2325 O O . GLY A 1 290 ? -17.015 -7.282 16.459 1.00 86.69 290 GLY A O 1
#

Radius of gyration: 23.5 Å; Cα contacts (8 Å, |Δi|>4): 417; chains: 1; bounding box: 46×60×71 Å

Mean predicted aligned error: 12.54 Å

InterPro domains:
  IPR049249 Family of unknown function DUF6882 [PF21813] (77-209)

pLDDT: mean 82.04, std 22.16, range [23.8, 98.62]

Sequence (290 aa):
MKKYLVLLMLLTISLTSYGSQLQNETEVPAQFNTLFYVSSEPDGRLSRDIKESQRDNGVILTNLNTEQYQGKHPLQALIEQYGGSSFEKQMDLEDLIVGKPWQIDMDEQELVFDDDLLCSFQLLGTFSHSTKTWLWAWANEQSDLPIDVIEQSFELKKYGEKNNIDLFKKAKFDATEDDLPIFGLIASGMFNSSGYYVANFGSGTLVLTFNNKEIDQIHKKNDTHNRVASVIPQLIANYDVNHYAAIKHYLLAKNYQITFDDGSKLIATKGNKQITAEFDNLSRLIGLKG